Protein AF-0000000087192686 (afdb_homodimer)

Organism: Streptomyces mobaraensis (NCBI:txid35621)

InterPro domains:
  IPR000424 Primosome PriB/single-strand DNA-binding [PS50935] (1-109)
  IPR000424 Primosome PriB/single-strand DNA-binding [cd04496] (10-108)
  IPR012340 Nucleic acid-binding, OB-fold [G3DSA:2.40.50.140] (6-116)
  IPR012340 Nucleic acid-binding, OB-fold [SSF50249] (9-146)

pLDDT: mean 76.72, std 24.49, range [21.94, 98.56]

Sequence (328 aa):
MSNPNSTASVIGRLANDPKVFKNKDGSKKVMLTAFVDRGYTDRQGNRISDALPFEAFVRAETQGAGPFDYVHKGDLVGLSYEPRLNRYTKNGAELFELKLEIQNISFLESRATTQARLAARDTKTEAQNQNLQAQAPAPVAAAAPVAVAHASAVQDEQLPWPTAMSNPNSTASVIGRLANDPKVFKNKDGSKKVMLTAFVDRGYTDRQGNRISDALPFEAFVRAETQGAGPFDYVHKGDLVGLSYEPRLNRYTKNGAELFELKLEIQNISFLESRATTQARLAARDTKTEAQNQNLQAQAPAPVAAAAPVAVAHASAVQDEQLPWPTA

Radius of gyration: 45.88 Å; Cα contacts (8 Å, |Δi|>4): 531; chains: 2; bounding box: 166×182×80 Å

Secondary structure (DSSP, 8-state):
---TTEEEEEEEEESSPPEEEE-TTS-EEEEEEEEEEEEEE-TTSPEEEEEEEEEEEE-TTSSTTGGGGG--TT-EEEEEEEEEEEEEEETTEEEEEEEEEEEEEEE---HHHHHHHHHHHHHHHHHHHHHHHS---------------------------S--/---TTEEEEEEEEESSPPEEEE-TTS-EEEEEEEEEEEEEE-TTSPEEEEEEEEEEEE-TTSSTTGGGGG--TT-EEEEEEEEEEEEEEETTEEEEEEEEEEEEEEE-S-HHHHHHHHHHHHHHHHHHHHHHHS------------------------------

Solvent-accessible surface area (backbone atoms only — not comparable to full-atom values): 19270 Å² total; per-residue (Å²): 132,86,29,92,36,46,50,31,36,37,40,26,31,24,72,37,54,61,43,79,43,78,45,95,84,50,26,33,42,36,37,38,34,25,37,30,56,51,72,54,58,47,98,87,62,43,78,44,64,32,73,40,64,36,33,34,79,38,59,47,85,45,69,79,67,55,75,56,69,77,51,46,52,64,39,46,31,34,37,32,36,42,84,39,55,43,79,44,77,53,96,87,37,82,40,79,42,77,42,37,35,47,76,43,79,44,78,71,55,63,70,67,60,56,45,49,47,51,51,47,50,49,50,47,53,50,49,51,51,48,53,56,60,69,58,58,77,71,78,77,74,77,74,75,76,77,78,73,79,77,77,74,75,79,80,82,78,80,73,74,61,81,98,104,130,86,30,93,35,46,48,32,36,36,40,26,31,24,72,37,55,61,43,76,42,78,44,94,83,50,25,32,42,36,37,40,33,27,37,30,57,52,73,54,59,48,98,86,63,45,78,45,63,31,72,41,64,36,31,34,80,38,58,48,85,45,67,81,68,54,76,57,68,77,51,45,52,65,39,47,30,35,37,32,38,43,82,39,54,44,78,46,77,54,95,87,37,83,41,81,42,76,42,38,35,47,75,44,77,44,78,69,60,60,73,64,60,59,45,47,49,53,50,47,53,50,49,50,53,50,49,54,51,50,56,56,61,69,57,59,78,69,79,78,74,79,77,77,78,79,80,77,81,78,80,80,71,79,72,89,81,82,84,72,94,94,82,139

Foldseek 3Di:
DDDPVDWDKFKFFWQFQWDWAADPQQKIKIKTWTWGWDPDAPPVRHTDTDGAIEMEIGDNPDDDRPPSVVDGGGFIKMFIWDWDWDWDDDPRDIDTDIHTYTPDMGGDDDPVNVVVVVVVVVVVVVVVVVVVVVPPPDPPPPPPPPPPPPPPPPDPPPDDDPPD/DDDPVDWDKFKFFWQFQWDWDADPQQKIKIKTWTWGWDPDADPVRHTDTDGAIEMEIGDNPDPDRPPSVVDGGGFIKMFIWDWDWDWDDDPRDIDTDIHTYTPDMGGDDPPVNVVVVVVVVVVVVVVVVVVVVVPPPDPPPDDDPPPPPPPCPDPPDDDDDDDD

Structure (mmCIF, N/CA/C/O backbone):
data_AF-0000000087192686-model_v1
#
loop_
_entity.id
_entity.type
_entity.pdbx_description
1 polymer 'Single-stranded DNA-binding protein'
#
loop_
_atom_site.group_PDB
_atom_site.id
_atom_site.type_symbol
_atom_site.label_atom_id
_atom_site.label_alt_id
_atom_site.label_comp_id
_atom_site.label_asym_id
_atom_site.label_entity_id
_atom_site.label_seq_id
_atom_site.pdbx_PDB_ins_code
_atom_site.Cartn_x
_atom_site.Cartn_y
_atom_site.Cartn_z
_atom_site.occupancy
_atom_site.B_iso_or_equiv
_atom_site.auth_seq_id
_atom_site.auth_comp_id
_atom_site.auth_asym_id
_atom_site.auth_atom_id
_atom_site.pdbx_PDB_model_num
ATOM 1 N N . MET A 1 1 ? -13.672 -5.125 11.305 1 59.22 1 MET A N 1
ATOM 2 C CA . MET A 1 1 ? -13.117 -6.473 11.43 1 59.22 1 MET A CA 1
ATOM 3 C C . MET A 1 1 ? -11.773 -6.578 10.734 1 59.22 1 MET A C 1
ATOM 5 O O . MET A 1 1 ? -11.523 -5.895 9.734 1 59.22 1 MET A O 1
ATOM 9 N N . SER A 1 2 ? -10.688 -7.031 11.422 1 74.81 2 SER A N 1
ATOM 10 C CA . SER A 1 2 ? -9.32 -7.148 10.922 1 74.81 2 SER A CA 1
ATOM 11 C C . SER A 1 2 ? -9.227 -8.195 9.82 1 74.81 2 SER A C 1
ATOM 13 O O . SER A 1 2 ? -9.914 -9.219 9.867 1 74.81 2 SER A O 1
ATOM 15 N N . ASN A 1 3 ? -8.812 -7.883 8.641 1 82.56 3 ASN A N 1
ATOM 16 C CA . ASN A 1 3 ? -8.539 -8.797 7.535 1 82.56 3 ASN A CA 1
ATOM 17 C C . ASN A 1 3 ? -7.332 -9.68 7.824 1 82.56 3 ASN A C 1
ATOM 19 O O . ASN A 1 3 ? -6.203 -9.195 7.887 1 82.56 3 ASN A O 1
ATOM 23 N N . PRO A 1 4 ? -7.578 -10.969 8.117 1 80 4 PRO A N 1
ATOM 24 C CA . PRO A 1 4 ? -6.449 -11.836 8.461 1 80 4 PRO A CA 1
ATOM 25 C C . PRO A 1 4 ? -5.426 -11.945 7.328 1 80 4 PRO A C 1
ATOM 27 O O . PRO A 1 4 ? -4.289 -12.359 7.559 1 80 4 PRO A O 1
ATOM 30 N N . ASN A 1 5 ? -5.824 -11.547 6.172 1 89.69 5 ASN A N 1
ATOM 31 C CA . ASN A 1 5 ? -4.941 -11.703 5.023 1 89.69 5 ASN A CA 1
ATOM 32 C C . ASN A 1 5 ? -4.18 -10.414 4.723 1 89.69 5 ASN A C 1
ATOM 34 O O . ASN A 1 5 ? -3.355 -10.367 3.807 1 89.69 5 ASN A O 1
ATOM 38 N N . SER A 1 6 ? -4.504 -9.375 5.434 1 94.19 6 SER A N 1
ATOM 39 C CA . SER A 1 6 ? -3.854 -8.102 5.145 1 94.19 6 SER A CA 1
ATOM 40 C C . SER A 1 6 ? -3.695 -7.262 6.41 1 94.19 6 SER A C 1
ATOM 42 O O . SER A 1 6 ? -4.68 -6.961 7.09 1 94.19 6 SER A O 1
ATOM 44 N N . THR A 1 7 ? -2.508 -6.941 6.777 1 95.12 7 THR A N 1
ATOM 45 C CA . THR A 1 7 ? -2.193 -6.039 7.879 1 95.12 7 THR A CA 1
ATOM 46 C C . THR A 1 7 ? -1.238 -4.938 7.418 1 95.12 7 THR A C 1
ATOM 48 O O . THR A 1 7 ? -0.197 -5.223 6.824 1 95.12 7 THR A O 1
ATOM 51 N N . ALA A 1 8 ? -1.718 -3.67 7.59 1 97.69 8 ALA A N 1
ATOM 52 C CA . ALA A 1 8 ? -0.858 -2.564 7.172 1 97.69 8 ALA A CA 1
ATOM 53 C C . ALA A 1 8 ? -1.1 -1.326 8.031 1 97.69 8 ALA A C 1
ATOM 55 O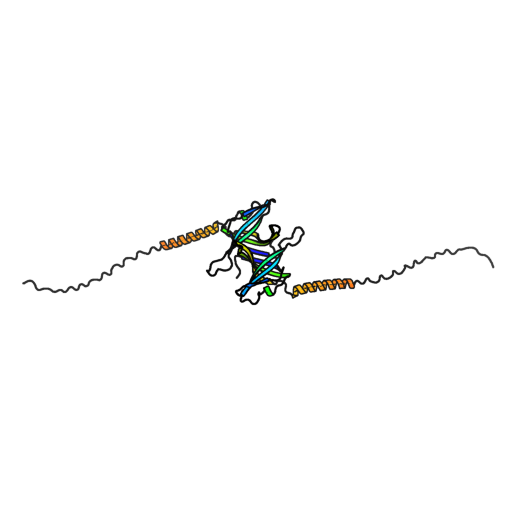 O . ALA A 1 8 ? -2.248 -0.958 8.289 1 97.69 8 ALA A O 1
ATOM 56 N N . SER A 1 9 ? 0.056 -0.692 8.453 1 97.75 9 SER A N 1
ATOM 57 C CA . SER A 1 9 ? -0.045 0.528 9.25 1 97.75 9 SER A CA 1
ATOM 58 C C . SER A 1 9 ? 1.19 1.405 9.078 1 97.75 9 SER A C 1
ATOM 60 O O . SER A 1 9 ? 2.281 0.902 8.805 1 97.75 9 SER A O 1
ATOM 62 N N . VAL A 1 10 ? 0.93 2.713 9.227 1 97.94 10 VAL A N 1
ATOM 63 C CA . VAL A 1 10 ? 2.029 3.67 9.172 1 97.94 10 VAL A CA 1
ATOM 64 C C . VAL A 1 10 ? 1.854 4.723 10.266 1 97.94 10 VAL A C 1
ATOM 66 O O . VAL A 1 10 ? 0.747 4.93 10.766 1 97.94 10 VAL A O 1
ATOM 69 N N . ILE A 1 11 ? 2.955 5.266 10.609 1 96.81 11 ILE A N 1
ATOM 70 C CA . ILE A 1 11 ? 2.994 6.504 11.383 1 96.81 11 ILE A CA 1
ATOM 71 C C . ILE A 1 11 ? 3.527 7.641 10.508 1 96.81 11 ILE A C 1
ATOM 73 O O . ILE A 1 11 ? 4.586 7.508 9.891 1 96.81 11 ILE A O 1
ATOM 77 N N . GLY A 1 12 ? 2.758 8.656 10.359 1 96.88 12 GLY A N 1
ATOM 78 C CA . GLY A 1 12 ? 3.156 9.75 9.484 1 96.88 12 GLY A CA 1
ATOM 79 C C . GLY A 1 12 ? 2.574 11.086 9.898 1 96.88 12 GLY A C 1
ATOM 80 O O . GLY A 1 12 ? 1.71 11.148 10.781 1 96.88 12 GLY A O 1
ATOM 81 N N . ARG A 1 13 ? 3.137 12.109 9.367 1 96.19 13 ARG A N 1
ATOM 82 C CA . ARG A 1 13 ? 2.633 13.461 9.586 1 96.19 13 ARG A CA 1
ATOM 83 C C . ARG A 1 13 ? 1.799 13.93 8.398 1 96.19 13 ARG A C 1
ATOM 85 O O . ARG A 1 13 ? 2.213 13.781 7.242 1 96.19 13 ARG A O 1
ATOM 92 N N . LEU A 1 14 ? 0.717 14.508 8.766 1 97.12 14 LEU A N 1
ATOM 93 C CA . LEU A 1 14 ? -0.206 14.914 7.707 1 97.12 14 LEU A CA 1
ATOM 94 C C . LEU A 1 14 ? 0.358 16.094 6.914 1 97.12 14 LEU A C 1
ATOM 96 O O . LEU A 1 14 ? 0.806 17.078 7.496 1 97.12 14 LEU A O 1
ATOM 100 N N . ALA A 1 15 ? 0.376 15.961 5.625 1 97.94 15 ALA A N 1
ATOM 101 C CA . ALA A 1 15 ? 0.86 17 4.723 1 97.94 15 ALA A CA 1
ATOM 102 C C . ALA A 1 15 ? -0.21 18.062 4.488 1 97.94 15 ALA A C 1
ATOM 104 O O . ALA A 1 15 ? 0.097 19.172 4.059 1 97.94 15 ALA A O 1
ATOM 105 N N . ASN A 1 16 ? -1.444 17.703 4.711 1 98 16 ASN A N 1
ATOM 106 C CA . ASN A 1 16 ? -2.572 18.594 4.461 1 98 16 ASN A CA 1
ATOM 107 C C . ASN A 1 16 ? -3.766 18.25 5.344 1 98 16 ASN A C 1
ATOM 109 O O . ASN A 1 16 ? -3.777 17.203 6.004 1 98 16 ASN A O 1
ATOM 113 N N . ASP A 1 17 ? -4.617 19.219 5.344 1 97.69 17 ASP A N 1
ATOM 114 C CA . ASP A 1 17 ? -5.906 18.938 5.965 1 97.69 17 ASP A CA 1
ATOM 115 C C . ASP A 1 17 ? -6.699 17.922 5.141 1 97.69 17 ASP A C 1
ATOM 117 O O . ASP A 1 17 ? -6.57 17.875 3.918 1 97.69 17 ASP A O 1
ATOM 121 N N . PRO A 1 18 ? -7.586 17.141 5.824 1 97.88 18 PRO A N 1
ATOM 122 C CA . PRO A 1 18 ? -8.422 16.188 5.086 1 97.88 18 PRO A CA 1
ATOM 123 C C . PRO A 1 18 ? -9.398 16.875 4.141 1 97.88 18 PRO A C 1
ATOM 125 O O . PRO A 1 18 ? -9.984 17.906 4.488 1 97.88 18 PRO A O 1
ATOM 128 N N . LYS A 1 19 ? -9.492 16.312 2.941 1 98.25 19 LYS A N 1
ATOM 129 C CA . LYS A 1 19 ? -10.508 16.734 1.981 1 98.25 19 LYS A CA 1
ATOM 130 C C . LYS A 1 19 ? -11.711 15.797 2.006 1 98.25 19 LYS A C 1
ATOM 132 O O . LYS A 1 19 ? -11.562 14.586 1.848 1 98.25 19 LYS A O 1
ATOM 137 N N . VAL A 1 20 ? -12.812 16.406 2.145 1 97.56 20 VAL A N 1
ATOM 138 C CA . VAL A 1 20 ? -14.016 15.594 2.295 1 97.56 20 VAL A CA 1
ATOM 139 C C . VAL A 1 20 ? -14.93 15.797 1.09 1 97.56 20 VAL A C 1
ATOM 141 O O . VAL A 1 20 ? -15.242 16.938 0.725 1 97.56 20 VAL A O 1
ATOM 144 N N . PHE A 1 21 ? -15.305 14.742 0.488 1 97.38 21 PHE A N 1
ATOM 145 C CA . PHE A 1 21 ? -16.234 14.75 -0.635 1 97.38 21 PHE A CA 1
ATOM 146 C C . PHE A 1 21 ? -17.531 14.047 -0.265 1 97.38 21 PHE A C 1
ATOM 148 O O . PHE A 1 21 ? -17.516 12.875 0.115 1 97.38 21 PHE A O 1
ATOM 155 N N . LYS A 1 22 ? -18.578 14.656 -0.497 1 96.38 22 LYS A N 1
ATOM 156 C CA . LYS A 1 22 ? -19.875 14.086 -0.151 1 96.38 22 LYS A CA 1
ATOM 157 C C . LYS A 1 22 ? -20.5 13.375 -1.346 1 96.38 22 LYS A C 1
ATOM 159 O O . LYS A 1 22 ? -20.469 13.883 -2.465 1 96.38 22 LYS A O 1
ATOM 164 N N . ASN A 1 23 ? -20.953 12.219 -1.069 1 96.62 23 ASN A N 1
ATOM 165 C CA . ASN A 1 23 ? -21.641 11.445 -2.096 1 96.62 23 ASN A CA 1
ATOM 166 C C . ASN A 1 23 ? -23.156 11.664 -2.031 1 96.62 23 ASN A C 1
ATOM 168 O O . ASN A 1 23 ? -23.672 12.156 -1.026 1 96.62 23 ASN A O 1
ATOM 172 N N . LYS A 1 24 ? -23.891 11.266 -3.08 1 96.31 24 LYS A N 1
ATOM 173 C CA . LYS A 1 24 ? -25.344 11.453 -3.184 1 96.31 24 LYS A CA 1
ATOM 174 C C . LYS A 1 24 ? -26.078 10.672 -2.102 1 96.31 24 LYS A C 1
ATOM 176 O O . LYS A 1 24 ? -27.094 11.125 -1.585 1 96.31 24 LYS A O 1
ATOM 181 N N . ASP A 1 25 ? -25.547 9.508 -1.709 1 95.69 25 ASP A N 1
ATOM 182 C CA . ASP A 1 25 ? -26.203 8.641 -0.739 1 95.69 25 ASP A CA 1
ATOM 183 C C . ASP A 1 25 ? -25.938 9.109 0.689 1 95.69 25 ASP A C 1
ATOM 185 O O . ASP A 1 25 ? -26.328 8.445 1.651 1 95.69 25 ASP A O 1
ATOM 189 N N . GLY A 1 26 ? -25.172 10.156 0.841 1 95.06 26 GLY A N 1
ATOM 190 C CA . GLY A 1 26 ? -24.875 10.695 2.16 1 95.06 26 GLY A CA 1
ATOM 191 C C . GLY A 1 26 ? -23.531 10.242 2.701 1 95.06 26 GLY A C 1
ATOM 192 O O . GLY A 1 26 ? -23.047 10.797 3.686 1 95.06 26 GLY A O 1
ATOM 193 N N . SER A 1 27 ? -22.984 9.227 2.143 1 97.12 27 SER A N 1
ATOM 194 C CA . SER A 1 27 ? -21.641 8.812 2.537 1 97.12 27 SER A CA 1
ATOM 195 C C . SER A 1 27 ? -20.594 9.828 2.094 1 97.12 27 SER A C 1
ATOM 197 O O . SER A 1 27 ? -20.906 10.781 1.378 1 97.12 27 SER A O 1
ATOM 199 N N . LYS A 1 28 ? -19.391 9.688 2.621 1 97.81 28 LYS A N 1
ATOM 200 C CA . LYS A 1 28 ? -18.328 10.633 2.297 1 97.81 28 LYS A CA 1
ATOM 201 C C . LYS A 1 28 ? -17.031 9.891 1.931 1 97.81 28 LYS A C 1
ATOM 203 O O . LYS A 1 28 ? -16.75 8.82 2.465 1 97.81 28 LYS A O 1
ATOM 208 N N . LYS A 1 29 ? -16.359 10.438 1.058 1 97.62 29 LYS A N 1
ATOM 209 C CA . LYS A 1 29 ? -14.977 10.062 0.791 1 97.62 29 LYS A CA 1
ATOM 210 C C . LYS A 1 29 ? -14.008 11.094 1.377 1 97.62 29 LYS A C 1
ATOM 212 O O . LYS A 1 29 ? -14.18 12.297 1.174 1 97.62 29 LYS A O 1
ATOM 217 N N . VAL A 1 30 ? -13.07 10.602 2.094 1 98.44 30 VAL A N 1
ATOM 218 C CA . VAL A 1 30 ? -12.07 11.469 2.699 1 98.44 30 VAL A CA 1
ATOM 219 C C . VAL A 1 30 ? -10.695 11.172 2.096 1 98.44 30 VAL A C 1
ATOM 221 O O . VAL A 1 30 ? -10.32 10.008 1.93 1 98.44 30 VAL A O 1
ATOM 224 N N . MET A 1 31 ? -9.984 12.219 1.731 1 98.56 31 MET A N 1
ATOM 225 C CA . MET A 1 31 ? -8.633 12.086 1.207 1 98.56 31 MET A CA 1
ATOM 226 C C . MET A 1 31 ? -7.637 12.867 2.057 1 98.56 31 MET A C 1
ATOM 228 O O . MET A 1 31 ? -7.91 14 2.451 1 98.56 31 MET A O 1
ATOM 232 N N . LEU A 1 32 ? -6.504 12.234 2.32 1 98 32 LEU A N 1
ATOM 233 C CA . LEU A 1 32 ? -5.41 12.93 2.986 1 98 32 LEU A CA 1
ATOM 234 C C . LEU A 1 32 ? -4.062 12.328 2.592 1 98 32 LEU A C 1
ATOM 236 O O . LEU A 1 32 ? -4.008 11.227 2.055 1 98 32 LEU A O 1
ATOM 240 N N . THR A 1 33 ? -3.078 13.117 2.789 1 98.56 33 THR A N 1
ATOM 241 C CA . THR A 1 33 ? -1.705 12.727 2.498 1 98.56 33 THR A CA 1
ATOM 242 C C . THR A 1 33 ? -0.848 12.773 3.76 1 98.56 33 THR A C 1
ATOM 244 O O . THR A 1 33 ? -0.953 13.711 4.551 1 98.56 33 THR A O 1
ATOM 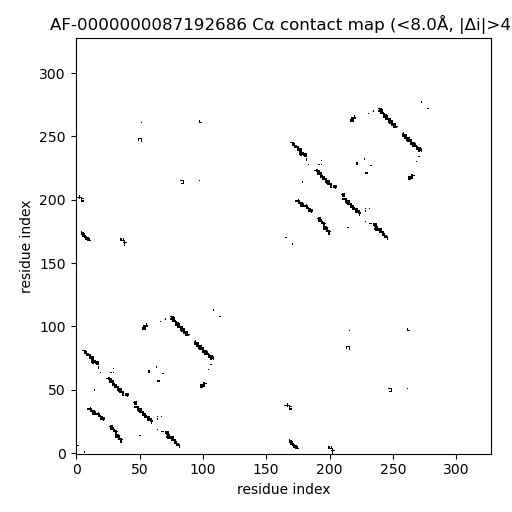247 N N . ALA A 1 34 ? -0.047 11.773 3.908 1 97.94 34 ALA A N 1
ATOM 248 C CA . ALA A 1 34 ? 0.861 11.742 5.051 1 97.94 34 ALA A CA 1
ATOM 249 C C . ALA A 1 34 ? 2.303 11.523 4.602 1 97.94 34 ALA A C 1
ATOM 251 O O . ALA A 1 34 ? 2.562 10.703 3.719 1 97.94 34 ALA A O 1
ATOM 252 N N . PHE A 1 35 ? 3.189 12.297 5.254 1 97.25 35 PHE A N 1
ATOM 253 C CA . PHE A 1 35 ? 4.613 12.023 5.102 1 97.25 35 PHE A CA 1
ATOM 254 C C . PHE A 1 35 ? 5.035 10.859 5.984 1 97.25 35 PHE A C 1
ATOM 256 O O . PHE A 1 35 ? 4.914 10.922 7.211 1 97.25 35 PHE A O 1
ATOM 263 N N . VAL A 1 36 ? 5.492 9.844 5.363 1 97 36 VAL A N 1
ATOM 264 C CA . VAL A 1 36 ? 5.953 8.656 6.07 1 97 36 VAL A CA 1
ATOM 265 C C . VAL A 1 36 ? 7.438 8.43 5.793 1 97 36 VAL A C 1
ATOM 267 O O . VAL A 1 36 ? 7.848 8.312 4.637 1 97 36 VAL A O 1
ATOM 270 N N . ASP A 1 37 ? 8.148 8.328 6.879 1 94.19 37 ASP A N 1
ATOM 271 C CA . ASP A 1 37 ? 9.594 8.18 6.75 1 94.19 37 ASP A CA 1
ATOM 272 C C . ASP A 1 37 ? 9.969 6.77 6.293 1 94.19 37 ASP A C 1
ATOM 274 O O . ASP A 1 37 ? 9.383 5.789 6.758 1 94.19 37 ASP A O 1
ATOM 278 N N . ARG A 1 38 ? 10.945 6.789 5.402 1 89.62 38 ARG A N 1
ATOM 279 C CA . ARG A 1 38 ? 11.492 5.488 5.035 1 89.62 38 ARG A CA 1
ATOM 280 C C . ARG A 1 38 ? 12.398 4.941 6.137 1 89.62 38 ARG A C 1
ATOM 282 O O . ARG A 1 38 ? 12.734 5.656 7.082 1 89.62 38 ARG A O 1
ATOM 289 N N . GLY A 1 39 ? 12.719 3.691 6.078 1 83.88 39 GLY A N 1
ATOM 290 C CA . GLY A 1 39 ? 13.5 3.049 7.125 1 83.88 39 GLY A CA 1
ATOM 291 C C . GLY A 1 39 ? 14.992 3.305 7.004 1 83.88 39 GLY A C 1
ATOM 292 O O . GLY A 1 39 ? 15.781 2.777 7.789 1 83.88 39 GLY A O 1
ATOM 293 N N . TYR A 1 40 ? 15.375 4.062 6.039 1 81.25 40 TYR A N 1
ATOM 294 C CA . TYR A 1 40 ? 16.797 4.328 5.852 1 81.25 40 TYR A CA 1
ATOM 295 C C . TYR A 1 40 ? 17.031 5.793 5.5 1 81.25 40 TYR A C 1
ATOM 297 O O . TYR A 1 40 ? 16.094 6.52 5.16 1 81.25 40 TYR A O 1
ATOM 305 N N . THR A 1 41 ? 18.281 6.211 5.746 1 79.5 41 THR A N 1
ATOM 306 C CA . THR A 1 41 ? 18.703 7.574 5.414 1 79.5 41 THR A CA 1
ATOM 307 C C . THR A 1 41 ? 19.422 7.605 4.07 1 79.5 41 THR A C 1
ATOM 309 O O . THR A 1 41 ? 19.938 6.586 3.615 1 79.5 41 THR A O 1
ATOM 312 N N . ASP A 1 42 ? 19.312 8.781 3.385 1 79.94 42 ASP A N 1
ATOM 313 C CA . ASP A 1 42 ? 20.031 8.922 2.123 1 79.94 42 ASP A CA 1
ATOM 314 C C . ASP A 1 42 ? 21.531 9.062 2.359 1 79.94 42 ASP A C 1
ATOM 316 O O . ASP A 1 42 ? 22 8.914 3.49 1 79.94 42 ASP A O 1
ATOM 320 N N . ARG A 1 43 ? 22.344 9.156 1.242 1 82.06 43 ARG A N 1
ATOM 321 C CA . ARG A 1 43 ? 23.797 9.219 1.285 1 82.06 43 ARG A CA 1
ATOM 322 C C . ARG A 1 43 ? 24.266 10.406 2.121 1 82.06 43 ARG A C 1
ATOM 324 O O . ARG A 1 43 ? 25.359 10.367 2.707 1 82.06 43 ARG A O 1
ATOM 331 N N . GLN A 1 44 ? 23.438 11.422 2.211 1 88.19 44 GLN A N 1
ATOM 332 C CA . GLN A 1 44 ? 23.766 12.625 2.959 1 88.19 44 GLN A CA 1
ATOM 333 C C . GLN A 1 44 ? 23.297 12.523 4.406 1 88.19 44 GLN A C 1
ATOM 335 O O . GLN A 1 44 ? 23.422 13.484 5.172 1 88.19 44 GLN A O 1
ATOM 340 N N . GLY A 1 45 ? 22.609 11.484 4.68 1 84.56 45 GLY A N 1
ATOM 341 C CA . GLY A 1 45 ? 22.172 11.25 6.043 1 84.56 45 GLY A CA 1
ATOM 342 C C . GLY A 1 45 ? 20.766 11.766 6.309 1 84.56 45 GLY A C 1
ATOM 343 O O . GLY A 1 45 ? 20.297 11.766 7.453 1 84.56 45 GLY A O 1
ATOM 344 N N . ASN A 1 46 ? 20.141 12.242 5.289 1 86.31 46 ASN A N 1
ATOM 345 C CA . ASN A 1 46 ? 18.797 12.758 5.477 1 86.31 46 ASN A CA 1
ATOM 346 C C . ASN A 1 46 ? 17.75 11.641 5.402 1 86.31 46 ASN A C 1
ATOM 348 O O . ASN A 1 46 ? 17.906 10.711 4.613 1 86.31 46 ASN A O 1
ATOM 352 N N . ARG A 1 47 ? 16.812 11.906 6.316 1 84.75 47 ARG A N 1
ATOM 353 C CA . ARG A 1 47 ? 15.68 10.984 6.25 1 84.75 47 ARG A CA 1
ATOM 354 C C . ARG A 1 47 ? 14.797 11.289 5.047 1 84.75 47 ARG A C 1
ATOM 356 O O . ARG A 1 47 ? 14.508 12.453 4.762 1 84.75 47 ARG A O 1
ATOM 363 N N . ILE A 1 48 ? 14.508 10.219 4.316 1 89.69 48 ILE A N 1
ATOM 364 C CA . ILE A 1 48 ? 13.641 10.359 3.148 1 89.69 48 ILE A CA 1
ATOM 365 C C . ILE A 1 48 ? 12.219 9.945 3.514 1 89.69 48 ILE A C 1
ATOM 367 O O . ILE A 1 48 ? 12.016 8.938 4.195 1 89.69 48 ILE A O 1
ATOM 371 N N . SER A 1 49 ? 11.273 10.82 3.156 1 93.88 49 SER A N 1
ATOM 372 C CA . SER A 1 49 ? 9.867 10.531 3.41 1 93.88 49 SER A CA 1
ATOM 373 C C . SER A 1 49 ? 9.078 10.453 2.109 1 93.88 49 SER A C 1
ATOM 375 O O . SER A 1 49 ? 9.438 11.094 1.116 1 93.88 49 SER A O 1
ATOM 377 N N . ASP A 1 50 ? 8.047 9.656 2.133 1 95.88 50 ASP A N 1
ATOM 378 C CA . ASP A 1 50 ? 7.09 9.586 1.037 1 95.88 50 ASP A CA 1
ATOM 379 C C . ASP A 1 50 ? 5.777 10.273 1.411 1 95.88 50 ASP A C 1
ATOM 381 O O . ASP A 1 50 ? 5.246 10.055 2.5 1 95.88 50 ASP A O 1
ATOM 385 N N . ALA A 1 51 ? 5.301 11.141 0.499 1 96.94 51 ALA A N 1
ATOM 386 C CA . ALA A 1 51 ? 3.969 11.719 0.655 1 96.94 51 ALA A CA 1
ATOM 387 C C . ALA A 1 51 ? 2.891 10.742 0.188 1 96.94 51 ALA A C 1
ATOM 389 O O . ALA A 1 51 ? 2.455 10.797 -0.965 1 96.94 51 ALA A O 1
ATOM 390 N N . LEU A 1 52 ? 2.451 9.898 1.054 1 98.38 52 LEU A N 1
ATOM 391 C CA . LEU A 1 52 ? 1.534 8.828 0.684 1 98.38 52 LEU A CA 1
ATOM 392 C C . LEU A 1 52 ? 0.089 9.312 0.712 1 98.38 52 LEU A C 1
ATOM 394 O O . LEU A 1 52 ? -0.354 9.898 1.704 1 98.38 52 LEU A O 1
ATOM 398 N N . PRO A 1 53 ? -0.598 9.055 -0.357 1 98.25 53 PRO A N 1
ATOM 399 C CA . PRO A 1 53 ? -2.021 9.406 -0.386 1 98.25 53 PRO A CA 1
ATOM 400 C C . PRO A 1 53 ? -2.904 8.32 0.234 1 98.25 53 PRO A C 1
ATOM 402 O O . PRO A 1 53 ? -2.754 7.141 -0.083 1 98.25 53 PRO A O 1
ATOM 405 N N . PHE A 1 54 ? -3.777 8.711 1.073 1 98.56 54 PHE A N 1
ATOM 406 C CA . PHE A 1 54 ? -4.738 7.809 1.698 1 98.56 54 PHE A CA 1
ATOM 407 C C . PHE A 1 54 ? -6.168 8.258 1.418 1 98.56 54 PHE A C 1
ATOM 409 O O . PHE A 1 54 ? -6.414 9.445 1.189 1 98.56 54 PHE A O 1
ATOM 416 N N . GLU A 1 55 ? -7.043 7.25 1.499 1 98.06 55 GLU A N 1
ATOM 417 C CA . GLU A 1 55 ? -8.469 7.531 1.361 1 98.06 55 GLU A CA 1
ATOM 418 C C . GLU A 1 55 ? -9.281 6.77 2.402 1 98.06 55 GLU A C 1
ATOM 420 O O . GLU A 1 55 ? -8.875 5.699 2.859 1 98.06 55 GLU A O 1
ATOM 425 N N . ALA A 1 56 ? -10.406 7.316 2.719 1 97.94 56 ALA A N 1
ATOM 426 C CA . ALA A 1 56 ? -11.328 6.672 3.652 1 97.94 56 ALA A CA 1
ATOM 427 C C . ALA A 1 56 ? -12.773 6.84 3.199 1 97.94 56 ALA A C 1
ATOM 429 O O . ALA A 1 56 ? -13.117 7.828 2.543 1 97.94 56 ALA A O 1
ATOM 430 N N . PHE A 1 57 ? -13.477 5.824 3.527 1 96.25 57 PHE A N 1
ATOM 431 C CA . PHE A 1 57 ? -14.922 5.879 3.354 1 96.25 57 PHE A CA 1
ATOM 432 C C . PHE A 1 57 ? -15.617 6.102 4.691 1 96.25 57 PHE A C 1
ATOM 434 O O . PHE A 1 57 ? -15.359 5.383 5.66 1 96.25 57 PHE A O 1
ATOM 441 N N . VAL A 1 58 ? -16.453 7.141 4.617 1 97 58 VAL A N 1
ATOM 442 C CA . VAL A 1 58 ? -17.25 7.453 5.797 1 97 58 VAL A CA 1
ATOM 443 C C . VAL A 1 58 ? -18.734 7.203 5.504 1 97 58 VAL A C 1
ATOM 445 O O . VAL A 1 58 ? -19.297 7.762 4.559 1 97 58 VAL A O 1
ATOM 448 N N . ARG A 1 59 ? -19.375 6.473 6.371 1 96 59 ARG A N 1
ATOM 449 C CA . ARG A 1 59 ? -20.766 6.09 6.16 1 96 59 ARG A CA 1
ATOM 450 C C . ARG A 1 59 ? -21.688 7.285 6.32 1 96 59 ARG A C 1
ATOM 452 O O . ARG A 1 59 ? -21.359 8.242 7.027 1 96 59 ARG A O 1
ATOM 459 N N . ALA A 1 60 ? -22.891 7.137 5.762 1 95.62 60 ALA A N 1
ATOM 460 C CA . ALA A 1 60 ? -23.859 8.219 5.746 1 95.62 60 ALA A CA 1
ATOM 461 C C . ALA A 1 60 ? -24.328 8.562 7.164 1 95.62 60 ALA A C 1
ATOM 463 O O . ALA A 1 60 ? -24.578 9.727 7.477 1 95.62 60 ALA A O 1
ATOM 464 N N . GLU A 1 61 ? -24.406 7.633 7.945 1 95.38 61 GLU A N 1
ATOM 465 C CA . GLU A 1 61 ? -24.953 7.7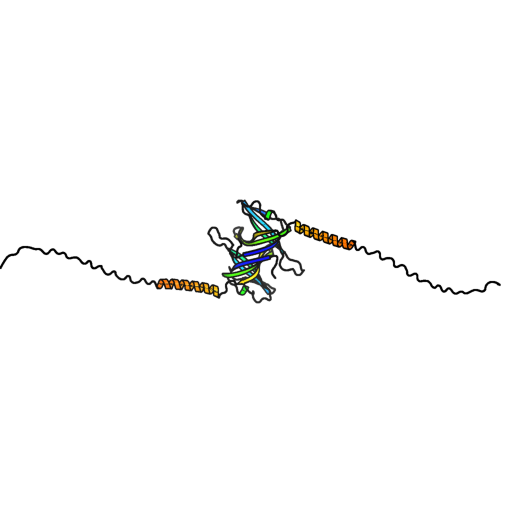93 9.289 1 95.38 61 GLU A CA 1
ATOM 466 C C . GLU A 1 61 ? -23.953 8.492 10.211 1 95.38 61 GLU A C 1
ATOM 468 O O . GLU A 1 61 ? -24.328 8.984 11.273 1 95.38 61 GLU A O 1
ATOM 473 N N . THR A 1 62 ? -22.75 8.445 9.766 1 94.44 62 THR A N 1
ATOM 474 C CA . THR A 1 62 ? -21.734 9.07 10.594 1 94.44 62 THR A CA 1
ATOM 475 C C . THR A 1 62 ? -21.859 10.586 10.555 1 94.44 62 THR A C 1
ATOM 477 O O . THR A 1 62 ? -21.969 11.18 9.477 1 94.44 62 THR A O 1
ATOM 480 N N . GLN A 1 63 ? -21.891 11.164 11.758 1 91.69 63 GLN A N 1
ATOM 481 C CA . GLN A 1 63 ? -21.938 12.625 11.82 1 91.69 63 GLN A CA 1
ATOM 482 C C . GLN A 1 63 ? -20.625 13.227 11.328 1 91.69 63 GLN A C 1
ATOM 484 O O . GLN A 1 63 ? -19.547 12.805 11.75 1 91.69 63 GLN A O 1
ATOM 489 N N . GLY A 1 64 ? -20.766 14.211 10.438 1 94.12 64 GLY A N 1
ATOM 490 C CA . GLY A 1 64 ? -19.562 14.812 9.891 1 94.12 64 GLY A CA 1
ATOM 491 C C . GLY A 1 64 ? -18.672 13.82 9.18 1 94.12 64 GLY A C 1
ATOM 492 O O . GLY A 1 64 ? -19.156 12.898 8.516 1 94.12 64 GLY A O 1
ATOM 493 N N . ALA A 1 65 ? -17.359 14.016 9.188 1 95.12 65 ALA A N 1
ATOM 494 C CA . ALA A 1 65 ? -16.391 13.109 8.562 1 95.12 65 ALA A CA 1
ATOM 495 C C . ALA A 1 65 ? -15.758 12.195 9.602 1 95.12 65 ALA A C 1
ATOM 497 O O . ALA A 1 65 ? -14.672 11.641 9.383 1 95.12 65 ALA A O 1
ATOM 498 N N . GLY A 1 66 ? -16.391 12.086 10.797 1 94.44 66 GLY A N 1
ATOM 499 C CA . GLY A 1 66 ? -15.852 11.242 11.844 1 94.44 66 GLY A CA 1
ATOM 500 C C . GLY A 1 66 ? -14.555 11.773 12.43 1 94.44 66 GLY A C 1
ATOM 501 O O . GLY A 1 66 ? -14.445 12.961 12.727 1 94.44 66 GLY A O 1
ATOM 502 N N . PRO A 1 67 ? -13.594 10.883 12.656 1 94.62 67 PRO A N 1
ATOM 503 C CA . PRO A 1 67 ? -12.328 11.312 13.266 1 94.62 67 PRO A CA 1
ATOM 504 C C . PRO A 1 67 ? -11.547 12.289 12.391 1 94.62 67 PRO A C 1
ATOM 506 O O . PRO A 1 67 ? -10.688 13.016 12.891 1 94.62 67 PRO A O 1
ATOM 509 N N . PHE A 1 68 ? -11.867 12.305 11.141 1 96.75 68 PHE A N 1
ATOM 510 C CA . PHE A 1 68 ? -11.117 13.109 10.188 1 96.75 68 PHE A CA 1
ATOM 511 C C . PHE A 1 68 ? -11.438 14.594 10.359 1 96.75 68 PHE A C 1
ATOM 513 O O . PHE A 1 68 ? -10.727 15.453 9.844 1 96.75 68 PHE A O 1
ATOM 520 N N . ASP A 1 69 ? -12.422 14.844 11.109 1 94.88 69 ASP A N 1
ATOM 521 C CA . ASP A 1 69 ? -12.789 16.219 11.422 1 94.88 69 ASP A CA 1
ATOM 522 C C . ASP A 1 69 ? -11.844 16.812 12.469 1 94.88 69 ASP A C 1
ATOM 524 O O . ASP A 1 69 ? -11.805 18.031 12.664 1 94.88 69 ASP A O 1
ATOM 528 N N . TYR A 1 70 ? -11.086 15.992 13.062 1 93.38 70 TYR A N 1
ATOM 529 C CA . TYR A 1 70 ? -10.312 16.422 14.227 1 93.38 70 TYR A CA 1
ATOM 530 C C . TYR A 1 70 ? -8.82 16.375 13.93 1 93.38 70 TYR A C 1
ATOM 532 O O . TYR A 1 70 ? -7.996 16.562 14.836 1 93.38 70 TYR A O 1
ATOM 540 N N . VAL A 1 71 ? -8.508 16.109 12.711 1 93.75 71 VAL A N 1
ATOM 541 C CA . VAL A 1 71 ? -7.09 16.094 12.352 1 93.75 71 VAL A CA 1
ATOM 542 C C . VAL A 1 71 ? -6.793 17.234 11.383 1 93.75 71 VAL A C 1
ATOM 544 O O . VAL A 1 71 ? -7.66 17.641 10.609 1 93.75 71 VAL A O 1
ATOM 547 N N . HIS A 1 72 ? -5.516 17.719 11.523 1 94.81 72 HIS A N 1
ATOM 548 C CA . HIS A 1 72 ? -5.082 18.859 10.719 1 94.81 72 HIS A CA 1
ATOM 549 C C . HIS A 1 72 ? -3.682 18.641 10.148 1 94.81 72 HIS A C 1
ATOM 551 O O . HIS A 1 72 ? -2.961 17.75 10.609 1 94.81 72 HIS A O 1
ATOM 557 N N . LYS A 1 73 ? -3.439 19.453 9.141 1 96.25 73 LYS A N 1
ATOM 558 C CA . LYS A 1 73 ? -2.082 19.469 8.602 1 96.25 73 LYS A CA 1
ATOM 559 C C . LYS A 1 73 ? -1.048 19.547 9.727 1 96.25 73 LYS A C 1
ATOM 561 O O . LYS A 1 73 ? -1.206 20.312 10.672 1 96.25 73 LYS A O 1
ATOM 566 N N . GLY A 1 74 ? -0.047 18.672 9.57 1 94.81 74 GLY A N 1
ATOM 567 C CA . GLY A 1 74 ? 1.043 18.734 10.531 1 94.81 74 GLY A CA 1
ATOM 568 C C . GLY A 1 74 ? 0.871 17.75 11.68 1 94.81 74 GLY A C 1
ATOM 569 O O . GLY A 1 74 ? 1.822 17.469 12.406 1 94.81 74 GLY A O 1
ATOM 570 N N . ASP A 1 75 ? -0.323 17.219 11.875 1 94.31 75 ASP A N 1
ATOM 571 C CA . ASP A 1 75 ? -0.568 16.266 12.969 1 94.31 75 ASP A CA 1
ATOM 572 C C . ASP A 1 75 ? 0.165 14.953 12.727 1 94.31 75 ASP A C 1
ATOM 574 O O . ASP A 1 75 ? 0.221 14.461 11.594 1 94.31 75 ASP A O 1
ATOM 578 N N . LEU A 1 76 ? 0.769 14.438 13.836 1 95.38 76 LEU A N 1
ATOM 579 C CA . LEU A 1 76 ? 1.301 13.078 13.812 1 95.38 76 LEU A CA 1
ATOM 580 C C . LEU A 1 76 ? 0.193 12.055 14.031 1 95.38 76 LEU A C 1
ATOM 582 O O . LEU A 1 76 ? -0.527 12.125 15.031 1 95.38 76 LEU A O 1
ATOM 586 N N . VAL A 1 77 ? 0.053 11.102 13.086 1 96.81 77 VAL A N 1
ATOM 587 C CA . VAL A 1 77 ? -1.062 10.172 13.188 1 96.81 77 VAL A CA 1
ATOM 588 C C . VAL A 1 77 ? -0.577 8.75 12.898 1 96.81 77 VAL A C 1
ATOM 590 O O . VAL A 1 77 ? 0.465 8.562 12.273 1 96.81 77 VAL A O 1
ATOM 593 N N . GLY A 1 78 ? -1.239 7.848 13.453 1 97.25 78 GLY A N 1
ATOM 594 C CA . GLY A 1 78 ? -1.183 6.453 13.031 1 97.25 78 GLY A CA 1
ATOM 595 C C . GLY A 1 78 ? -2.32 6.062 12.109 1 97.25 78 GLY A C 1
ATOM 596 O O . GLY A 1 78 ? -3.486 6.34 12.398 1 97.25 78 GLY A O 1
ATOM 597 N N . LEU A 1 79 ? -2.008 5.449 10.969 1 97.88 79 LEU A N 1
ATOM 598 C CA . LEU A 1 79 ? -3.018 5.012 10.008 1 97.88 79 LEU A CA 1
ATOM 599 C C . LEU A 1 79 ? -2.943 3.504 9.789 1 97.88 79 LEU A C 1
ATOM 601 O O . LEU A 1 79 ? -1.883 2.973 9.461 1 97.88 79 LEU A O 1
ATOM 605 N N . SER A 1 80 ? -3.959 2.842 10.086 1 97.56 80 SER A N 1
ATOM 606 C CA . SER A 1 80 ? -4.148 1.494 9.562 1 97.56 80 SER A CA 1
ATOM 607 C C . SER A 1 80 ? -4.867 1.52 8.219 1 97.56 80 SER A C 1
ATOM 609 O O . SER A 1 80 ? -5.812 2.287 8.031 1 97.56 80 SER A O 1
ATOM 611 N N . TYR A 1 81 ? -4.355 0.703 7.27 1 97.69 81 TYR A N 1
ATOM 612 C CA . TYR A 1 81 ? -4.926 0.801 5.934 1 97.69 81 TYR A CA 1
ATOM 613 C C . TYR A 1 81 ? -4.898 -0.549 5.227 1 97.69 81 TYR A C 1
ATOM 615 O O . TYR A 1 81 ? -4.328 -1.514 5.742 1 97.69 81 TYR A O 1
ATOM 623 N N . GLU A 1 82 ? -5.594 -0.554 4.133 1 96.56 82 GLU A N 1
ATOM 624 C CA . GLU A 1 82 ? -5.566 -1.672 3.193 1 96.56 82 GLU A CA 1
ATOM 625 C C . GLU A 1 82 ? -5.242 -1.199 1.779 1 96.56 82 GLU A C 1
ATOM 627 O O . GLU A 1 82 ? -5.785 -0.194 1.315 1 96.56 82 GLU A O 1
ATOM 632 N N . PRO A 1 83 ? -4.262 -1.883 1.143 1 97.44 83 PRO A N 1
ATOM 633 C CA . PRO A 1 83 ? -4.109 -1.605 -0.288 1 97.44 83 PRO A CA 1
ATOM 634 C C . PRO A 1 83 ? -5.277 -2.131 -1.119 1 97.44 83 PRO A C 1
ATOM 636 O O . PRO A 1 83 ? -5.75 -3.248 -0.892 1 97.44 83 PRO A O 1
ATOM 639 N N . ARG A 1 84 ? -5.75 -1.313 -1.987 1 95.94 84 ARG A N 1
ATOM 640 C CA . ARG A 1 84 ? -6.875 -1.661 -2.846 1 95.94 84 ARG A CA 1
ATOM 641 C C . ARG A 1 84 ? -6.562 -1.369 -4.309 1 95.94 84 ARG A C 1
ATOM 643 O O . ARG A 1 84 ? -5.875 -0.391 -4.617 1 95.94 84 ARG A O 1
ATOM 650 N N . LEU A 1 85 ? -6.988 -2.254 -5.094 1 94.94 85 LEU A N 1
ATOM 651 C CA . LEU A 1 85 ? -6.945 -1.978 -6.523 1 94.94 85 LEU A CA 1
ATOM 652 C C . LEU A 1 85 ? -8.328 -1.592 -7.043 1 94.94 85 LEU A C 1
ATOM 654 O O . LEU A 1 85 ? -9.18 -2.457 -7.246 1 94.94 85 LEU A O 1
ATOM 658 N N . ASN A 1 86 ? -8.516 -0.37 -7.281 1 89.56 86 ASN A N 1
ATOM 659 C CA . ASN A 1 86 ? -9.812 0.138 -7.73 1 89.56 86 ASN A CA 1
ATOM 660 C C . ASN A 1 86 ? -9.891 0.204 -9.25 1 89.56 86 ASN A C 1
ATOM 662 O O . ASN A 1 86 ? -8.914 0.56 -9.914 1 89.56 86 ASN A O 1
ATOM 666 N N . ARG A 1 87 ? -11.102 -0.133 -9.68 1 88.44 87 ARG A N 1
ATOM 667 C CA . ARG A 1 87 ? -11.375 -0.08 -11.109 1 88.44 87 ARG A CA 1
ATOM 668 C C . ARG A 1 87 ? -12.18 1.169 -11.469 1 88.44 87 ARG A C 1
ATOM 670 O O . ARG A 1 87 ? -13.102 1.548 -10.75 1 88.44 87 ARG A O 1
ATOM 677 N N . TYR A 1 88 ? -11.633 1.912 -12.508 1 85.5 88 TYR A N 1
ATOM 678 C CA . TYR A 1 88 ? -12.422 3.049 -12.969 1 85.5 88 TYR A CA 1
ATOM 679 C C . TYR A 1 88 ? -12.289 3.236 -14.477 1 85.5 88 TYR A C 1
ATOM 681 O O . TYR A 1 88 ? -11.352 2.719 -15.086 1 85.5 88 TYR A O 1
ATOM 689 N N . THR A 1 89 ? -13.43 3.807 -15.078 1 86.75 89 THR A N 1
ATOM 690 C CA . THR A 1 89 ? -13.469 3.984 -16.531 1 86.75 89 THR A CA 1
ATOM 691 C C . THR A 1 89 ? -13.031 5.395 -16.922 1 86.75 89 THR A C 1
ATOM 693 O O . THR A 1 89 ? -13.492 6.375 -16.328 1 86.75 89 THR A O 1
ATOM 696 N N . LYS A 1 90 ? -11.961 5.457 -17.797 1 84.25 90 LYS A N 1
ATOM 697 C CA . LYS A 1 90 ? -11.523 6.723 -18.359 1 84.25 90 LYS A CA 1
ATOM 698 C C . LYS A 1 90 ? -11.461 6.648 -19.891 1 84.25 90 LYS A C 1
ATOM 700 O O . LYS A 1 90 ? -10.766 5.793 -20.453 1 84.25 90 LYS A O 1
ATOM 705 N N . ASN A 1 91 ? -12.227 7.602 -20.469 1 90.62 91 ASN A N 1
ATOM 706 C CA . ASN A 1 91 ? -12.258 7.633 -21.922 1 90.62 91 ASN A CA 1
ATOM 707 C C . ASN A 1 91 ? -12.625 6.27 -22.516 1 90.62 91 ASN A C 1
ATOM 709 O O . ASN A 1 91 ? -11.977 5.789 -23.438 1 90.62 91 ASN A O 1
ATOM 713 N N . GLY A 1 92 ? -13.414 5.594 -21.906 1 88.44 92 GLY A N 1
ATOM 714 C CA . GLY A 1 92 ? -13.93 4.332 -22.406 1 88.44 92 GLY A CA 1
ATOM 715 C C . GLY A 1 92 ? -13.07 3.141 -22.016 1 88.44 92 GLY A C 1
ATOM 716 O O . GLY A 1 92 ? -13.438 1.993 -22.281 1 88.44 92 GLY A O 1
ATOM 717 N N . ALA A 1 93 ? -12.008 3.445 -21.469 1 89.38 93 ALA A N 1
ATOM 718 C CA . ALA A 1 93 ? -11.117 2.357 -21.062 1 89.38 93 ALA A CA 1
ATOM 719 C C . ALA A 1 93 ? -11.172 2.133 -19.547 1 89.38 93 ALA A C 1
ATOM 721 O O . ALA A 1 93 ? -11.258 3.088 -18.781 1 89.38 93 ALA A O 1
ATOM 722 N N . GLU A 1 94 ? -11.188 0.843 -19.203 1 89 94 GLU A N 1
ATOM 723 C CA . GLU A 1 94 ? -11.117 0.482 -17.797 1 89 94 GLU A CA 1
ATOM 724 C C . GLU A 1 94 ? -9.695 0.572 -17.266 1 89 94 GLU A C 1
ATOM 726 O O . GLU A 1 94 ? -8.773 -0.007 -17.844 1 89 94 GLU A O 1
ATOM 731 N N . LEU A 1 95 ? -9.609 1.414 -16.219 1 87 95 LEU A N 1
ATOM 732 C CA . LEU A 1 95 ? -8.289 1.576 -15.609 1 87 95 LEU A CA 1
ATOM 733 C C . LEU A 1 95 ? -8.289 1.102 -14.164 1 87 95 LEU A C 1
ATOM 735 O O . LEU A 1 95 ? -9.336 1.059 -13.516 1 87 95 LEU A O 1
ATOM 739 N N . PHE A 1 96 ? -7.074 0.535 -13.805 1 89.5 96 PHE A N 1
ATOM 740 C CA . PHE A 1 96 ? -6.863 0.082 -12.438 1 89.5 96 PHE A CA 1
ATOM 741 C C . PHE A 1 96 ? -5.895 1.003 -11.703 1 89.5 96 PHE A C 1
ATOM 743 O O . PHE A 1 96 ? -4.879 1.413 -12.266 1 89.5 96 PHE A O 1
ATOM 750 N N . GLU A 1 97 ? -6.379 1.357 -10.508 1 92 97 GLU A N 1
ATOM 751 C CA . GLU A 1 97 ? -5.527 2.23 -9.703 1 92 97 GLU A CA 1
ATOM 752 C C . GLU A 1 97 ? -5.34 1.671 -8.297 1 92 97 GLU A C 1
ATOM 754 O O . GLU A 1 97 ? -6.309 1.279 -7.645 1 92 97 GLU A O 1
ATOM 759 N N . LEU A 1 98 ? -4.082 1.668 -7.879 1 96.69 98 LEU A N 1
ATOM 760 C CA . LEU A 1 98 ? -3.75 1.27 -6.516 1 96.69 98 LEU A CA 1
ATOM 761 C C . LEU A 1 98 ? -4.059 2.391 -5.531 1 96.69 98 LEU A C 1
ATOM 763 O O . LEU A 1 98 ? -3.723 3.551 -5.781 1 96.69 98 LEU A O 1
ATOM 767 N N . LYS A 1 99 ? -4.781 2.031 -4.48 1 96.62 99 LYS A N 1
ATOM 768 C CA . LYS A 1 99 ? -5.133 2.986 -3.436 1 96.62 99 LYS A CA 1
ATOM 769 C C . LYS A 1 99 ? -4.812 2.43 -2.051 1 96.62 99 LYS A C 1
ATOM 771 O O . LYS A 1 99 ? -4.789 1.212 -1.856 1 96.62 99 LYS A O 1
ATOM 776 N N . LEU A 1 100 ? -4.543 3.35 -1.16 1 98.38 100 LEU A N 1
ATOM 777 C CA . LEU A 1 100 ? -4.438 3.016 0.257 1 98.38 100 LEU A CA 1
ATOM 778 C C . LEU A 1 100 ? -5.688 3.451 1.013 1 98.38 100 LEU A C 1
ATOM 780 O O . LEU A 1 100 ? -5.895 4.645 1.247 1 98.38 100 LEU A O 1
ATOM 784 N N . GLU A 1 101 ? -6.453 2.475 1.43 1 97.44 101 GLU A N 1
ATOM 785 C CA . GLU A 1 101 ? -7.727 2.771 2.08 1 97.44 101 GLU A CA 1
ATOM 786 C C . GLU A 1 101 ? -7.598 2.705 3.6 1 97.44 101 GLU A C 1
ATOM 788 O O . GLU A 1 101 ? -7.281 1.652 4.156 1 97.44 101 GLU A O 1
ATOM 793 N N . ILE A 1 102 ? -7.922 3.775 4.219 1 97.88 102 ILE A N 1
ATOM 794 C CA . ILE A 1 102 ? -7.793 3.85 5.672 1 97.88 102 ILE A CA 1
ATOM 795 C C . ILE A 1 102 ? -8.875 3.002 6.328 1 97.88 102 ILE A C 1
ATOM 797 O O . ILE A 1 102 ? -10.055 3.109 5.98 1 97.88 102 ILE A O 1
ATOM 801 N N . GLN A 1 103 ? -8.43 2.227 7.258 1 95.69 103 GLN A N 1
ATOM 802 C CA . GLN A 1 103 ? -9.352 1.469 8.094 1 95.69 103 GLN A CA 1
ATOM 803 C C . GLN A 1 103 ? -9.555 2.15 9.445 1 95.69 103 GLN A C 1
ATOM 805 O O . GLN A 1 103 ? -10.656 2.129 10 1 95.69 103 GLN A O 1
ATOM 810 N N . ASN A 1 104 ? -8.477 2.701 9.891 1 96.06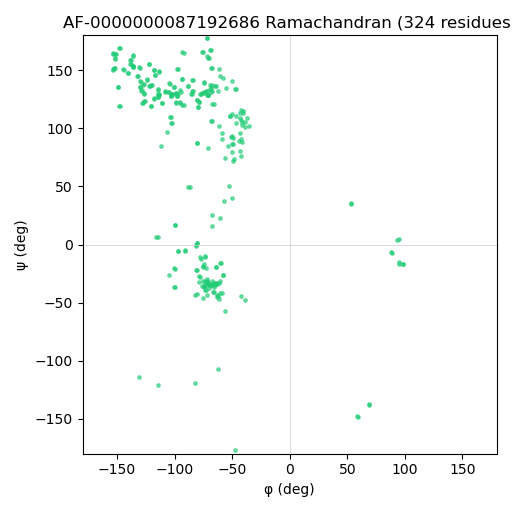 104 ASN A N 1
ATOM 811 C CA . ASN A 1 104 ? -8.5 3.396 11.172 1 96.06 104 ASN A CA 1
ATOM 812 C C . ASN A 1 104 ? -7.449 4.5 11.227 1 96.06 104 ASN A C 1
ATOM 814 O O . ASN A 1 104 ? -6.402 4.402 10.586 1 96.06 104 ASN A O 1
ATOM 818 N N . ILE A 1 105 ? -7.785 5.484 12.031 1 96.38 105 ILE A N 1
ATOM 819 C CA . ILE A 1 105 ? -6.836 6.562 12.281 1 96.38 105 ILE A CA 1
ATOM 820 C C . ILE A 1 105 ? -6.699 6.797 13.781 1 96.38 105 ILE A C 1
ATOM 822 O O . ILE A 1 105 ? -7.691 6.766 14.516 1 96.38 105 ILE A O 1
ATOM 826 N N . SER A 1 106 ? -5.457 6.953 14.227 1 95.06 106 SER A N 1
ATOM 827 C CA . SER A 1 106 ? -5.16 7.266 15.617 1 95.06 106 SER A CA 1
ATOM 828 C C . SER A 1 106 ? -4.324 8.539 15.734 1 95.06 106 SER A C 1
ATOM 830 O O . SER A 1 106 ? -3.414 8.766 14.938 1 95.06 106 SER A O 1
ATOM 832 N N . PHE A 1 107 ? -4.652 9.273 16.719 1 90.62 107 PHE A N 1
ATOM 833 C CA . PHE A 1 107 ? -3.904 10.5 16.969 1 90.62 107 PHE A CA 1
ATOM 834 C C . PHE A 1 107 ? -2.756 10.234 17.938 1 90.62 107 PHE A C 1
ATOM 836 O O . PHE A 1 107 ? -2.959 9.656 19.016 1 90.62 107 PHE A O 1
ATOM 843 N N . LEU A 1 108 ? -1.66 10.438 17.594 1 85.5 108 LEU A N 1
ATOM 844 C CA . LEU A 1 108 ? -0.515 10.07 18.422 1 85.5 108 LEU A CA 1
ATOM 845 C C . LEU A 1 108 ? 0.018 11.289 19.172 1 85.5 108 LEU A C 1
ATOM 847 O O . LEU A 1 108 ? 0.808 11.148 20.109 1 85.5 108 LEU A O 1
ATOM 851 N N . GLU A 1 109 ? -0.186 12.586 18.828 1 66.12 109 GLU A N 1
ATOM 852 C CA . GLU A 1 109 ? 0.246 13.734 19.625 1 66.12 109 GLU A CA 1
ATOM 853 C C . GLU A 1 109 ? -0.949 14.477 20.203 1 66.12 109 GLU A C 1
ATOM 855 O O . GLU A 1 109 ? -1.896 14.812 19.5 1 66.12 109 GLU A O 1
ATOM 860 N N . SER A 1 110 ? -1.717 14.492 21.109 1 54 110 SER A N 1
ATOM 861 C CA . SER A 1 110 ? -2.543 15.664 21.344 1 54 110 SER A CA 1
ATOM 862 C C . SER A 1 110 ? -1.687 16.906 21.547 1 54 110 SER A C 1
ATOM 864 O O . SER A 1 110 ? -0.506 16.812 21.891 1 54 110 SER A O 1
ATOM 866 N N . ARG A 1 111 ? -2.068 18.266 21.047 1 50.81 111 ARG A N 1
ATOM 867 C CA . ARG A 1 111 ? -1.528 19.625 21 1 50.81 111 ARG A CA 1
ATOM 868 C C . ARG A 1 111 ? -0.801 19.969 22.281 1 50.81 111 ARG A C 1
ATOM 870 O O . ARG A 1 111 ? 0.257 20.609 22.266 1 50.81 111 ARG A O 1
ATOM 877 N N . ALA A 1 112 ? -1.39 19.703 23.406 1 52.5 112 ALA A N 1
ATOM 878 C CA . ALA A 1 112 ? -0.968 20.094 24.75 1 52.5 112 ALA A CA 1
ATOM 879 C C . ALA A 1 112 ? 0.334 19.406 25.141 1 52.5 112 ALA A C 1
ATOM 881 O O . ALA A 1 112 ? 1.235 20.031 25.703 1 52.5 112 ALA A O 1
ATOM 882 N N . THR A 1 113 ? 0.545 18.25 24.719 1 55.38 113 THR A N 1
ATOM 883 C CA . THR A 1 113 ? 1.715 17.438 25.062 1 55.38 113 THR A CA 1
ATOM 884 C C . THR A 1 113 ? 2.902 17.812 24.188 1 55.38 113 THR A C 1
ATOM 886 O O . THR A 1 113 ? 4.035 17.891 24.656 1 55.38 113 THR A O 1
ATOM 889 N N . THR A 1 114 ? 2.682 18.016 22.75 1 53 114 THR A N 1
ATOM 890 C CA . THR A 1 114 ? 3.707 18.594 21.906 1 53 114 THR A CA 1
ATOM 891 C C . THR A 1 114 ? 4.059 20.016 22.375 1 53 114 THR A C 1
ATOM 893 O O . THR A 1 114 ? 5.234 20.375 22.422 1 53 114 THR A O 1
ATOM 896 N N . GLN A 1 115 ? 3.094 20.781 22.719 1 53.53 115 GLN A N 1
ATOM 897 C CA . GLN A 1 115 ? 3.293 22.109 23.312 1 53.53 115 GLN A CA 1
ATOM 898 C C . GLN A 1 115 ? 4.043 22 24.641 1 53.53 115 GLN A C 1
ATOM 900 O O . GLN A 1 115 ? 4.918 22.812 24.922 1 53.53 115 GLN A O 1
ATOM 905 N N . ALA A 1 116 ? 3.723 21.156 25.547 1 57.34 116 ALA A N 1
ATOM 906 C CA . ALA A 1 116 ? 4.434 20.953 26.812 1 57.34 116 ALA A CA 1
ATOM 907 C C . ALA A 1 116 ? 5.879 20.531 26.562 1 57.34 116 ALA A C 1
ATOM 909 O O . ALA A 1 116 ? 6.789 20.969 27.266 1 57.34 116 ALA A O 1
ATOM 910 N N . ARG A 1 117 ? 6.137 19.828 25.5 1 56.19 117 ARG A N 1
ATOM 911 C CA . ARG A 1 117 ? 7.5 19.438 25.156 1 56.19 117 ARG A CA 1
ATOM 912 C C . ARG A 1 117 ? 8.273 20.641 24.594 1 56.19 117 ARG A C 1
ATOM 914 O O . ARG A 1 117 ? 9.438 20.844 24.953 1 56.19 117 ARG A O 1
ATOM 921 N N . LEU A 1 118 ? 7.625 21.344 23.688 1 53.91 118 LEU A N 1
ATOM 922 C CA . LEU A 1 118 ? 8.227 22.578 23.203 1 53.91 118 LEU A CA 1
ATOM 923 C C . LEU A 1 118 ? 8.398 23.578 24.328 1 53.91 118 LEU A C 1
ATOM 925 O O . LEU A 1 118 ? 9.43 24.266 24.422 1 53.91 118 LEU A O 1
ATOM 929 N N . ALA A 1 119 ? 7.414 23.781 25.203 1 57.53 119 ALA A N 1
ATOM 930 C CA . ALA A 1 119 ? 7.527 24.641 26.375 1 57.53 119 ALA A CA 1
ATOM 931 C C . ALA A 1 119 ? 8.609 24.141 27.312 1 57.53 119 ALA A C 1
ATOM 933 O O . ALA A 1 119 ? 9.359 24.922 27.891 1 57.53 119 ALA A O 1
ATOM 934 N N . ALA A 1 120 ? 8.797 22.875 27.391 1 58.59 120 ALA A N 1
ATOM 935 C CA . ALA A 1 120 ? 9.812 22.266 28.234 1 58.59 120 ALA A CA 1
ATOM 936 C C . ALA A 1 120 ? 11.203 22.406 27.625 1 58.59 120 ALA A C 1
ATOM 938 O O . ALA A 1 120 ? 12.195 22.562 28.344 1 58.59 120 ALA A O 1
ATOM 939 N N . ARG A 1 121 ? 11.266 22.328 26.297 1 55.66 121 ARG A N 1
ATOM 940 C CA . ARG A 1 121 ? 12.531 22.609 25.609 1 55.66 121 ARG A CA 1
ATOM 941 C C . ARG A 1 121 ? 12.914 24.078 25.781 1 55.66 121 ARG A C 1
ATOM 943 O O . ARG A 1 121 ? 14.086 24.406 25.953 1 55.66 121 ARG A O 1
ATOM 950 N N . ASP A 1 122 ? 11.93 24.984 25.688 1 57.53 122 ASP A N 1
ATOM 951 C CA . ASP A 1 122 ? 12.172 26.406 25.891 1 57.53 122 ASP A CA 1
ATOM 952 C C . ASP A 1 122 ? 12.562 26.688 27.344 1 57.53 122 ASP A C 1
ATOM 954 O O . ASP A 1 122 ? 13.43 27.531 27.609 1 57.53 122 ASP A O 1
ATOM 958 N N . THR A 1 123 ? 11.945 26.062 28.312 1 57 123 THR A N 1
ATOM 959 C CA . THR A 1 123 ? 12.305 26.234 29.719 1 57 123 THR A CA 1
ATOM 960 C C . THR A 1 123 ? 13.695 25.688 30 1 57 123 THR A C 1
ATOM 962 O O . THR A 1 123 ? 14.438 26.219 30.828 1 57 123 THR A O 1
ATOM 965 N N . LYS A 1 124 ? 14.039 24.578 29.234 1 56.81 124 LYS A N 1
ATOM 966 C CA . LYS A 1 124 ? 15.383 24.047 29.406 1 56.81 124 LYS A CA 1
ATOM 967 C C . LYS A 1 124 ? 16.422 24.953 28.75 1 56.81 124 LYS A C 1
ATOM 969 O O . LYS A 1 124 ? 17.516 25.141 29.281 1 56.81 124 LYS A O 1
ATOM 974 N N . THR A 1 125 ? 16.109 25.5 27.609 1 54.72 125 THR A N 1
ATOM 975 C CA . THR A 1 125 ? 17.031 26.453 26.969 1 54.72 125 THR A CA 1
ATOM 976 C C . THR A 1 125 ? 17.125 27.719 27.797 1 54.72 125 THR A C 1
ATOM 978 O O . THR A 1 125 ? 18.219 28.266 27.969 1 54.72 125 THR A O 1
ATOM 981 N N . GLU A 1 126 ? 15.984 28.172 28.469 1 54.72 126 GLU A N 1
ATOM 982 C CA . GLU A 1 126 ? 16.016 29.328 29.359 1 54.72 126 GLU A CA 1
ATOM 983 C C . GLU A 1 126 ? 16.766 29.031 30.641 1 54.72 126 GLU A C 1
ATOM 985 O O . GLU A 1 126 ? 17.516 29.875 31.156 1 54.72 126 GLU A O 1
ATOM 990 N N . ALA A 1 127 ? 16.703 27.781 31.125 1 56.44 127 ALA A N 1
ATOM 991 C CA . ALA A 1 127 ? 17.453 27.359 32.312 1 56.44 127 ALA A CA 1
ATOM 992 C C . ALA A 1 127 ? 18.953 27.234 32 1 56.44 127 ALA A C 1
ATOM 994 O O . ALA A 1 127 ? 19.797 27.578 32.844 1 56.44 127 ALA A O 1
ATOM 995 N N . GLN A 1 128 ? 19.281 26.734 30.828 1 52.59 128 GLN A N 1
ATOM 996 C CA . GLN A 1 128 ? 20.672 26.672 30.406 1 52.59 128 GLN A CA 1
ATOM 997 C C . GLN A 1 128 ? 21.25 28.062 30.172 1 52.59 128 GLN A C 1
ATOM 999 O O . GLN A 1 128 ? 22.406 28.328 30.516 1 52.59 128 GLN A O 1
ATOM 1004 N N . ASN A 1 129 ? 20.438 28.984 29.672 1 55.03 129 ASN A N 1
ATOM 1005 C CA . ASN A 1 129 ? 20.891 30.359 29.469 1 55.03 129 ASN A CA 1
ATOM 1006 C C . ASN A 1 129 ? 20.984 31.125 30.797 1 55.03 129 ASN A C 1
ATOM 1008 O O . ASN A 1 129 ? 21.828 32 30.953 1 55.03 129 ASN A O 1
ATOM 1012 N N . GLN A 1 130 ? 20.062 30.734 31.75 1 53.31 130 GLN A N 1
ATOM 1013 C CA . GLN A 1 130 ? 20.156 31.312 33.094 1 53.31 130 GLN A CA 1
ATOM 1014 C C . GLN A 1 130 ? 21.375 30.797 33.844 1 53.31 130 GLN A C 1
ATOM 1016 O O . GLN A 1 130 ? 22 31.531 34.594 1 53.31 130 GLN A O 1
ATOM 1021 N N . ASN A 1 131 ? 21.719 29.562 33.594 1 56.31 131 ASN A N 1
ATOM 1022 C CA . ASN A 1 131 ? 22.938 29.047 34.219 1 56.31 131 ASN A CA 1
ATOM 1023 C C . ASN A 1 131 ? 24.188 29.641 33.594 1 56.31 131 ASN A C 1
ATOM 1025 O O . ASN A 1 131 ? 25.203 29.812 34.25 1 56.31 131 ASN A O 1
ATOM 1029 N N . LEU A 1 132 ? 24.141 29.938 32.312 1 53.44 132 LEU A N 1
ATOM 1030 C CA . LEU A 1 132 ? 25.281 30.578 31.672 1 53.44 132 LEU A CA 1
ATOM 1031 C C . LEU A 1 132 ? 25.406 32.031 32.125 1 53.44 132 LEU A C 1
ATOM 1033 O O . LEU A 1 132 ? 26.5 32.594 32.125 1 53.44 132 LEU A O 1
ATOM 1037 N N . GLN A 1 133 ? 24.25 32.688 32.438 1 49.53 133 GLN A N 1
ATOM 1038 C CA . GLN A 1 133 ? 24.312 34.062 32.906 1 49.53 133 GLN A CA 1
ATOM 1039 C C . GLN A 1 133 ? 24.734 34.125 34.375 1 49.53 133 GLN A C 1
ATOM 1041 O O . GLN A 1 133 ? 25.172 35.188 34.844 1 49.53 133 GLN A O 1
ATOM 1046 N N . ALA A 1 134 ? 24.438 33.125 35.094 1 50.72 134 ALA A N 1
ATOM 1047 C CA . ALA A 1 134 ? 24.859 33.125 36.5 1 50.72 134 ALA A CA 1
ATOM 1048 C C . ALA A 1 134 ? 26.359 32.906 36.625 1 50.72 134 ALA A C 1
ATOM 1050 O O . ALA A 1 134 ? 26.938 33.062 37.688 1 50.72 134 ALA A O 1
ATOM 1051 N N . GLN A 1 135 ? 26.938 32.344 35.531 1 45.34 135 GLN A N 1
ATOM 1052 C CA . GLN A 1 135 ? 28.391 32.281 35.625 1 45.34 135 GLN A CA 1
ATOM 1053 C C . GLN A 1 135 ? 29.031 33.562 35.125 1 45.34 135 GLN A C 1
ATOM 1055 O O . GLN A 1 135 ? 29.359 33.688 33.969 1 45.34 135 GLN A O 1
ATOM 1060 N N . ALA A 1 136 ? 28.531 34.688 35.625 1 45.44 136 ALA A N 1
ATOM 1061 C CA . ALA A 1 136 ? 29.328 35.906 35.438 1 45.44 136 ALA A CA 1
ATOM 1062 C C . ALA A 1 136 ? 30.766 35.719 35.906 1 45.44 136 ALA A C 1
ATOM 1064 O O . ALA A 1 136 ? 31 35.188 37 1 45.44 136 ALA A O 1
ATOM 1065 N N . PRO A 1 137 ? 31.703 35.688 35.031 1 43.25 137 PRO A N 1
ATOM 1066 C CA . PRO A 1 137 ? 33.094 35.5 35.5 1 43.25 137 PRO A CA 1
ATOM 1067 C C . PRO A 1 137 ? 33.406 36.281 36.75 1 43.25 137 PRO A C 1
ATOM 1069 O O . PRO A 1 137 ? 32.969 37.438 36.906 1 43.25 137 PRO A O 1
ATOM 1072 N N . ALA A 1 138 ? 33.656 35.781 37.844 1 46 138 ALA A N 1
ATOM 1073 C CA . ALA A 1 138 ? 34.125 36.469 39.062 1 46 138 ALA A CA 1
ATOM 1074 C C . ALA A 1 138 ? 35.156 37.531 38.688 1 46 138 ALA A C 1
ATOM 1076 O O . ALA A 1 138 ? 36 37.344 37.812 1 46 138 ALA A O 1
ATOM 1077 N N . PRO A 1 139 ? 34.906 38.812 38.875 1 42.66 139 PRO A N 1
ATOM 1078 C CA . PRO A 1 139 ? 35.938 39.781 38.531 1 42.66 139 PRO A CA 1
ATOM 1079 C C . PRO A 1 139 ? 37.344 39.344 38.938 1 42.66 139 PRO A C 1
ATOM 1081 O O . PRO A 1 139 ? 37.531 38.812 40.031 1 42.66 139 PRO A O 1
ATOM 1084 N N . VAL A 1 140 ? 38.156 38.906 38.125 1 43.44 140 VAL A N 1
ATOM 1085 C CA . VAL A 1 140 ? 39.531 38.531 38.406 1 43.44 140 VAL A CA 1
ATOM 1086 C C . VAL A 1 140 ? 40.156 39.594 39.344 1 43.44 140 VAL A C 1
ATOM 1088 O O . VAL A 1 140 ? 40.062 40.781 39.062 1 43.44 140 VAL A O 1
ATOM 1091 N N . ALA A 1 141 ? 40.125 39.5 40.656 1 40.59 141 ALA A N 1
ATOM 1092 C CA . ALA A 1 141 ? 40.844 40.344 41.625 1 40.59 141 ALA A CA 1
ATOM 1093 C C . ALA A 1 141 ? 42.219 40.75 41.094 1 40.59 141 ALA A C 1
ATOM 1095 O O . ALA A 1 141 ? 42.969 39.875 40.656 1 40.59 141 ALA A O 1
ATOM 1096 N N . ALA A 1 142 ? 42.375 42 40.594 1 40.09 142 ALA A N 1
ATOM 1097 C CA . ALA A 1 142 ? 43.656 42.594 40.156 1 40.09 142 ALA A CA 1
ATOM 1098 C C . ALA A 1 142 ? 44.781 42.188 41.094 1 40.09 142 ALA A C 1
ATOM 1100 O O . ALA A 1 142 ? 44.656 42.25 42.312 1 40.09 142 ALA A O 1
ATOM 1101 N N . ALA A 1 143 ? 45.594 41.25 40.75 1 39.25 143 ALA A N 1
ATOM 1102 C CA . ALA A 1 143 ? 46.812 40.812 41.469 1 39.25 143 ALA A CA 1
ATOM 1103 C C . ALA A 1 143 ? 47.594 42 41.938 1 39.25 143 ALA A C 1
ATOM 1105 O O . ALA A 1 143 ? 47.875 42.938 41.188 1 39.25 143 ALA A O 1
ATOM 1106 N N . ALA A 1 144 ? 47.438 42.469 43.219 1 39.06 144 ALA A N 1
ATOM 1107 C CA . ALA A 1 144 ? 48.25 43.531 43.844 1 39.06 144 ALA A CA 1
ATOM 1108 C C . ALA A 1 144 ? 49.719 43.438 43.406 1 39.06 144 ALA A C 1
ATOM 1110 O O . ALA A 1 144 ? 50.281 42.344 43.312 1 39.06 144 ALA A O 1
ATOM 1111 N N . PRO A 1 145 ? 50.25 44.375 42.562 1 38.47 145 PRO A N 1
ATOM 1112 C CA . PRO A 1 145 ? 51.625 44.375 42.094 1 38.47 145 PRO A CA 1
ATOM 1113 C C . PRO A 1 145 ? 52.625 44.062 43.219 1 38.47 145 PRO A C 1
ATOM 1115 O O . PRO A 1 145 ? 52.344 44.375 44.375 1 38.47 145 PRO A O 1
ATOM 1118 N N . VAL A 1 146 ? 53.281 43.031 43.219 1 40.19 146 VAL A N 1
ATOM 1119 C CA . VAL A 1 146 ? 54.344 42.656 44.125 1 40.19 146 VAL A CA 1
ATOM 1120 C C . VAL A 1 146 ? 55.281 43.844 44.344 1 40.19 146 VAL A C 1
ATOM 1122 O O . VAL A 1 146 ? 55.719 44.469 43.375 1 40.19 146 VAL A O 1
ATOM 1125 N N . ALA A 1 147 ? 55.031 44.688 45.312 1 34.5 147 ALA A N 1
ATOM 1126 C CA . ALA A 1 147 ? 55.938 45.75 45.75 1 34.5 147 ALA A CA 1
ATOM 1127 C C . ALA A 1 147 ? 57.375 45.281 45.812 1 34.5 147 ALA A C 1
ATOM 1129 O O . ALA A 1 147 ? 57.688 44.375 46.594 1 34.5 147 ALA A O 1
ATOM 1130 N N . VAL A 1 148 ? 58.031 45.156 44.656 1 34.25 148 VAL A N 1
ATOM 1131 C CA . VAL A 1 148 ? 59.469 44.906 44.688 1 34.25 148 VAL A CA 1
ATOM 1132 C C . VAL A 1 148 ? 60.156 45.938 45.594 1 34.25 148 VAL A C 1
ATOM 1134 O O . VAL A 1 148 ? 59.938 47.125 45.438 1 34.25 148 VAL A O 1
ATOM 1137 N N . ALA A 1 149 ? 60.344 45.656 46.875 1 32.94 149 ALA A N 1
ATOM 1138 C CA . ALA A 1 149 ? 61.188 46.375 47.844 1 32.94 149 ALA A CA 1
ATOM 1139 C C . ALA A 1 149 ? 62.531 46.75 47.219 1 32.94 149 ALA A C 1
ATOM 1141 O O . ALA A 1 149 ? 63.312 45.906 46.812 1 32.94 149 ALA A O 1
ATOM 1142 N N . HIS A 1 150 ? 62.531 47.906 46.406 1 28.8 150 HIS A N 1
ATOM 1143 C CA . HIS A 1 150 ? 63.75 48.531 45.875 1 28.8 150 HIS A CA 1
ATOM 1144 C C . HIS A 1 150 ? 64.75 48.719 47 1 28.8 150 HIS A C 1
ATOM 1146 O O . HIS A 1 150 ? 64.5 49.406 48 1 28.8 150 HIS A O 1
ATOM 1152 N N . ALA A 1 151 ? 65.562 47.75 47.312 1 31.38 151 ALA A N 1
ATOM 1153 C CA . ALA A 1 151 ? 66.812 47.812 48.156 1 31.38 151 ALA A CA 1
ATOM 1154 C C . ALA A 1 151 ? 67.75 48.875 47.656 1 31.38 151 ALA A C 1
ATOM 1156 O O . ALA A 1 151 ? 68.438 48.719 46.688 1 31.38 151 ALA A O 1
ATOM 1157 N N . SER A 1 152 ? 67.25 50.156 47.438 1 28.36 152 SER A N 1
ATOM 1158 C CA . SER A 1 152 ? 68.25 51.125 46.969 1 28.36 152 SER A CA 1
ATOM 1159 C C . SER A 1 152 ? 69.375 51.25 47.969 1 28.36 152 SER A C 1
ATOM 1161 O O . SER A 1 152 ? 69.188 51.719 49.094 1 28.36 152 SER A O 1
ATOM 1163 N N . ALA A 1 153 ? 70.438 50.531 47.938 1 31.69 153 ALA A N 1
ATOM 1164 C CA . ALA A 1 153 ? 71.75 50.594 48.562 1 31.69 153 ALA A CA 1
ATOM 1165 C C . ALA A 1 153 ? 72.438 51.938 48.219 1 31.69 153 ALA A C 1
ATOM 1167 O O . ALA A 1 153 ? 73.312 51.969 47.375 1 31.69 153 ALA A O 1
ATOM 1168 N N . VAL A 1 154 ? 71.75 53.125 48.125 1 29.91 154 VAL A N 1
ATOM 1169 C CA . VAL A 1 154 ? 72.625 54.219 47.719 1 29.91 154 VAL A CA 1
ATOM 1170 C C . VAL A 1 154 ? 73.812 54.344 48.656 1 29.91 154 VAL A C 1
ATOM 1172 O O . VAL A 1 154 ? 73.625 54.094 49.875 1 29.91 154 VAL A O 1
ATOM 1175 N N . GLN A 1 155 ? 75 54.5 48.125 1 28.91 155 GLN A N 1
ATOM 1176 C CA . GLN A 1 155 ? 76.438 54.688 48.375 1 28.91 155 GLN A CA 1
ATOM 1177 C C . GLN A 1 155 ? 76.688 56 49.156 1 28.91 155 GLN A C 1
ATOM 1179 O O . GLN A 1 155 ? 76.25 57.062 48.719 1 28.91 155 GLN A O 1
ATOM 1184 N N . ASP A 1 156 ? 76.938 56.062 50.406 1 27.98 156 ASP A N 1
ATOM 1185 C CA . ASP A 1 156 ? 77.312 56.969 51.5 1 27.98 156 ASP A CA 1
ATOM 1186 C C . ASP A 1 156 ? 78.5 57.781 51.125 1 27.98 156 ASP A C 1
ATOM 1188 O O . ASP A 1 156 ? 79.625 57.562 51.656 1 27.98 156 ASP A O 1
ATOM 1192 N N . GLU A 1 157 ? 78.688 58.312 49.906 1 31.97 157 GLU A N 1
ATOM 1193 C CA . GLU A 1 157 ? 80 59 49.781 1 31.97 157 GLU A CA 1
ATOM 1194 C C . GLU A 1 157 ? 80 60.312 50.594 1 31.97 157 GLU A C 1
ATOM 1196 O O . GLU A 1 157 ? 79.188 61.219 50.344 1 31.97 157 GLU A O 1
ATOM 1201 N N . GLN A 1 158 ? 80.25 60.344 51.875 1 33.38 158 GLN A N 1
ATOM 1202 C CA . GLN A 1 158 ? 80.5 61.469 52.781 1 33.38 158 GLN A CA 1
ATOM 1203 C C . GLN A 1 158 ? 81.562 62.375 52.219 1 33.38 158 GLN A C 1
ATOM 1205 O O . GLN A 1 158 ? 82.75 62 52.125 1 33.38 158 GLN A O 1
ATOM 1210 N N . LEU A 1 159 ? 81.188 63.188 51.312 1 31.14 159 LEU A N 1
ATOM 1211 C CA . LEU A 1 159 ? 82.125 64.188 50.844 1 31.14 159 LEU A CA 1
ATOM 1212 C C . LEU A 1 159 ? 82.562 65.125 52 1 31.14 159 LEU A C 1
ATOM 1214 O O . LEU A 1 159 ? 81.75 65.438 52.875 1 31.14 159 LEU A O 1
ATOM 1218 N N . PRO A 1 160 ? 83.688 65.562 52.031 1 39.69 160 PRO A N 1
ATOM 1219 C CA . PRO A 1 160 ? 84.625 66.312 52.875 1 39.69 160 PRO A CA 1
ATOM 1220 C C . PRO A 1 160 ? 84.188 67.75 53.062 1 39.69 160 PRO A C 1
ATOM 1222 O O . PRO A 1 160 ? 84.875 68.5 53.688 1 39.69 160 PRO A O 1
ATOM 1225 N N . TRP A 1 161 ? 83.125 68.188 52.844 1 27.59 161 TRP A N 1
ATOM 1226 C CA . TRP A 1 161 ? 83.312 69.625 52.625 1 27.59 161 TRP A CA 1
ATOM 1227 C C . TRP A 1 161 ? 83.875 70.25 53.906 1 27.59 161 TRP A C 1
ATOM 1229 O O . TRP A 1 161 ? 84.938 70.938 53.844 1 27.59 161 TRP A O 1
ATOM 1239 N N . PRO A 1 162 ? 83 71.125 54.781 1 25.56 162 PRO A N 1
ATOM 1240 C CA . PRO A 1 162 ? 83.625 72.125 55.688 1 25.56 162 PRO A CA 1
ATOM 1241 C C . PRO A 1 162 ? 84.312 71.5 56.875 1 25.56 162 PRO A C 1
ATOM 1243 O O . PRO A 1 162 ? 84 70.375 57.25 1 25.56 162 PRO A O 1
ATOM 1246 N N . THR A 1 163 ? 85.312 71.938 57.844 1 23.81 163 THR A N 1
ATOM 1247 C CA . THR A 1 163 ? 86.188 73.125 57.594 1 23.81 163 THR A CA 1
ATOM 1248 C C . THR A 1 163 ? 87 72.938 56.344 1 23.81 163 THR A C 1
ATOM 1250 O O . THR A 1 163 ? 87.875 72.062 56.281 1 23.81 163 THR A O 1
ATOM 1253 N N . ALA A 1 164 ? 86.812 73.25 55.438 1 21.94 164 ALA A N 1
ATOM 1254 C CA . ALA A 1 164 ? 86.5 74 54.219 1 21.94 164 ALA A CA 1
ATOM 1255 C C . ALA A 1 164 ? 86.625 75.5 54.438 1 21.94 164 ALA A C 1
ATOM 1257 O O . ALA A 1 164 ? 86.312 76 55.5 1 21.94 164 ALA A O 1
ATOM 1258 N N . MET B 1 1 ? 16.234 -4.199 7.559 1 59.28 1 MET B N 1
ATOM 1259 C CA . MET B 1 1 ? 15.883 -3.525 8.805 1 59.28 1 MET B CA 1
ATOM 1260 C C . MET B 1 1 ? 14.43 -3.066 8.781 1 59.28 1 MET B C 1
ATOM 1262 O O . MET B 1 1 ? 13.898 -2.742 7.723 1 59.28 1 MET B O 1
ATOM 1266 N N . SER B 1 2 ? 13.594 -3.426 9.789 1 75.25 2 SER B N 1
ATOM 1267 C CA . SER B 1 2 ? 12.172 -3.111 9.891 1 75.25 2 SER B CA 1
ATOM 1268 C C . SER B 1 2 ? 11.945 -1.614 10.086 1 75.25 2 SER B C 1
ATOM 1270 O O . SER B 1 2 ? 12.734 -0.944 10.75 1 75.25 2 SER B O 1
ATOM 1272 N N . ASN B 1 3 ? 11.234 -0.938 9.242 1 83.06 3 ASN B N 1
ATOM 1273 C CA . ASN B 1 3 ? 10.828 0.456 9.367 1 83.06 3 ASN B CA 1
ATOM 1274 C C . ASN B 1 3 ? 9.812 0.645 10.5 1 83.06 3 ASN B C 1
ATOM 1276 O O . ASN B 1 3 ? 8.68 0.18 10.398 1 83.06 3 ASN B O 1
ATOM 1280 N N . PRO B 1 4 ? 10.266 1.227 11.617 1 80.5 4 PRO B N 1
ATOM 1281 C CA . PRO B 1 4 ? 9.336 1.374 12.742 1 80.5 4 PRO B CA 1
ATOM 1282 C C . PRO B 1 4 ? 8.109 2.213 12.391 1 80.5 4 PRO B C 1
ATOM 1284 O O . PRO B 1 4 ? 7.102 2.17 13.102 1 80.5 4 PRO B O 1
ATOM 1287 N N . ASN B 1 5 ? 8.203 2.916 11.312 1 89.81 5 ASN B N 1
ATOM 1288 C CA . ASN B 1 5 ? 7.105 3.811 10.961 1 89.81 5 ASN B CA 1
ATOM 1289 C C . ASN B 1 5 ? 6.16 3.166 9.953 1 89.81 5 ASN B C 1
ATOM 1291 O O . ASN B 1 5 ? 5.148 3.76 9.578 1 89.81 5 ASN B O 1
ATOM 1295 N N . SER B 1 6 ? 6.527 2.004 9.484 1 94.31 6 SER B N 1
ATOM 1296 C CA . SER B 1 6 ? 5.691 1.373 8.461 1 94.31 6 SER B CA 1
ATOM 1297 C C . SER B 1 6 ? 5.73 -0.147 8.586 1 94.31 6 SER B C 1
ATOM 1299 O O . SER B 1 6 ? 6.805 -0.752 8.523 1 94.31 6 SER B O 1
ATOM 1301 N N . THR B 1 7 ? 4.629 -0.756 8.812 1 95.19 7 THR B N 1
ATOM 1302 C CA . THR B 1 7 ? 4.473 -2.207 8.828 1 95.19 7 THR B CA 1
ATOM 1303 C C . THR B 1 7 ? 3.322 -2.633 7.918 1 95.19 7 THR B C 1
ATOM 1305 O O . THR B 1 7 ? 2.211 -2.115 8.031 1 95.19 7 THR B O 1
ATOM 1308 N N . ALA B 1 8 ? 3.686 -3.498 6.918 1 97.69 8 ALA B N 1
ATOM 1309 C CA . ALA B 1 8 ? 2.635 -3.949 6.012 1 97.69 8 ALA B CA 1
ATOM 1310 C C . ALA B 1 8 ? 2.926 -5.355 5.492 1 97.69 8 ALA B C 1
ATOM 1312 O O . ALA B 1 8 ? 4.055 -5.656 5.102 1 97.69 8 ALA B O 1
ATOM 1313 N N . SER B 1 9 ? 1.829 -6.199 5.5 1 97.75 9 SER B N 1
ATOM 1314 C CA . SER B 1 9 ? 1.971 -7.559 4.988 1 97.75 9 SER B CA 1
ATOM 1315 C C . SER B 1 9 ? 0.64 -8.102 4.477 1 97.75 9 SER B C 1
ATOM 1317 O O . SER B 1 9 ? -0.424 -7.691 4.949 1 97.75 9 SER B O 1
ATOM 1319 N N . VAL B 1 10 ? 0.784 -9 3.496 1 97.94 10 VAL B N 1
ATOM 1320 C CA . VAL B 1 10 ? -0.398 -9.664 2.959 1 97.94 10 VAL B CA 1
ATOM 1321 C C . VAL B 1 10 ? -0.098 -11.148 2.73 1 97.94 10 VAL B C 1
ATOM 1323 O O . VAL B 1 10 ? 1.064 -11.539 2.617 1 97.94 10 VAL B O 1
ATOM 1326 N N . ILE B 1 11 ? -1.153 -11.875 2.752 1 96.81 11 ILE B N 1
ATOM 1327 C CA . ILE B 1 11 ? -1.153 -13.242 2.24 1 96.81 11 ILE B CA 1
ATOM 1328 C C . ILE B 1 11 ? -1.985 -13.312 0.961 1 96.81 11 ILE B C 1
ATOM 1330 O O . ILE B 1 11 ? -3.139 -12.875 0.938 1 96.81 11 ILE B O 1
ATOM 1334 N N . GLY B 1 12 ? -1.38 -13.727 -0.086 1 96.81 12 GLY B N 1
ATOM 1335 C CA . GLY B 1 12 ? -2.076 -13.758 -1.362 1 96.81 12 GLY B CA 1
ATOM 1336 C C . GLY B 1 12 ? -1.571 -14.852 -2.291 1 96.81 12 GLY B C 1
ATOM 1337 O O . GLY B 1 12 ? -0.543 -15.477 -2.021 1 96.81 12 GLY B O 1
ATOM 1338 N N . ARG B 1 13 ? -2.354 -15.125 -3.277 1 96.06 13 ARG B N 1
ATOM 1339 C CA . ARG B 1 13 ? -1.968 -16.078 -4.32 1 96.06 13 ARG B CA 1
ATOM 1340 C C . ARG B 1 13 ? -1.482 -15.344 -5.566 1 96.06 13 ARG B C 1
ATOM 1342 O O . ARG B 1 13 ? -2.131 -14.406 -6.035 1 96.06 13 ARG B O 1
ATOM 1349 N N . LEU B 1 14 ? -0.415 -15.867 -6.047 1 97.06 14 LEU B N 1
ATOM 1350 C CA . LEU B 1 14 ? 0.197 -15.188 -7.184 1 97.06 14 LEU B CA 1
ATOM 1351 C C . LEU B 1 14 ? -0.651 -15.359 -8.438 1 97.06 14 LEU B C 1
ATOM 1353 O O . LEU B 1 14 ? -1.059 -16.469 -8.773 1 97.06 14 LEU B O 1
ATOM 1357 N N . ALA B 1 15 ? -0.945 -14.273 -9.086 1 97.88 15 ALA B N 1
ATOM 1358 C CA . ALA B 1 15 ? -1.729 -14.266 -10.32 1 97.88 15 ALA B CA 1
ATOM 1359 C C . ALA B 1 15 ? -0.859 -14.609 -11.523 1 97.88 15 ALA B C 1
ATOM 1361 O O . ALA B 1 15 ? -1.372 -14.992 -12.578 1 97.88 15 ALA B O 1
ATOM 1362 N N . ASN B 1 16 ? 0.419 -14.414 -11.391 1 98 16 ASN B N 1
ATOM 1363 C CA . ASN B 1 16 ? 1.357 -14.633 -12.492 1 98 16 ASN B CA 1
ATOM 1364 C C . ASN B 1 16 ? 2.75 -14.984 -11.969 1 98 16 ASN B C 1
ATOM 1366 O O . ASN B 1 16 ? 3.021 -14.859 -10.773 1 98 16 ASN B O 1
ATOM 1370 N N . ASP B 1 17 ? 3.471 -15.5 -12.93 1 97.69 17 ASP B N 1
ATOM 1371 C CA . ASP B 1 17 ? 4.891 -15.664 -12.633 1 97.69 17 ASP B CA 1
ATOM 1372 C C . ASP B 1 17 ? 5.586 -14.312 -12.5 1 97.69 17 ASP B C 1
ATOM 1374 O O . ASP B 1 17 ? 5.188 -13.336 -13.141 1 97.69 17 ASP B O 1
ATOM 1378 N N . PRO B 1 18 ? 6.684 -14.258 -11.688 1 97.88 18 PRO B N 1
ATOM 1379 C CA . PRO B 1 18 ? 7.434 -13 -11.562 1 97.88 18 PRO B CA 1
ATOM 1380 C C . PRO B 1 18 ? 8.086 -12.57 -12.875 1 97.88 18 PRO B C 1
ATOM 1382 O O . PRO B 1 18 ? 8.602 -13.414 -13.617 1 97.88 18 PRO B O 1
ATOM 1385 N N . LYS B 1 19 ? 7.969 -11.289 -13.156 1 98.25 19 LYS B N 1
ATOM 1386 C CA . LYS B 1 19 ? 8.688 -10.68 -14.273 1 98.25 19 LYS B CA 1
ATOM 1387 C C . LYS B 1 19 ? 9.953 -9.984 -13.797 1 98.25 19 LYS B C 1
ATOM 1389 O O . LYS B 1 19 ? 9.906 -9.125 -12.906 1 98.25 19 LYS B O 1
ATOM 1394 N N . VAL B 1 20 ? 10.992 -10.344 -14.445 1 97.56 20 VAL B N 1
ATOM 1395 C CA . VAL B 1 20 ? 12.281 -9.828 -13.992 1 97.56 20 VAL B CA 1
ATOM 1396 C C . VAL B 1 20 ? 12.875 -8.906 -15.062 1 97.56 20 VAL B C 1
ATOM 1398 O O . VAL B 1 20 ? 12.969 -9.289 -16.234 1 97.56 20 VAL B O 1
ATOM 1401 N N . PHE B 1 21 ? 13.219 -7.738 -14.68 1 97.38 21 PHE B N 1
ATOM 1402 C CA . PHE B 1 21 ? 13.867 -6.762 -15.547 1 97.38 21 PHE B CA 1
ATOM 1403 C C . PHE B 1 21 ? 15.281 -6.465 -15.07 1 97.38 21 PHE B C 1
ATOM 1405 O O . PHE B 1 21 ? 15.484 -6.047 -13.93 1 97.38 21 PHE B O 1
ATOM 1412 N N . LYS B 1 22 ? 16.172 -6.547 -15.914 1 96.38 22 LYS B N 1
ATOM 1413 C CA . LYS B 1 22 ? 17.578 -6.316 -15.555 1 96.38 22 LYS B CA 1
ATOM 1414 C C . LYS B 1 22 ? 17.984 -4.875 -15.828 1 96.38 22 LYS B C 1
ATOM 1416 O O . LYS B 1 22 ? 17.656 -4.32 -16.891 1 96.38 22 LYS B O 1
ATOM 1421 N N . ASN B 1 23 ? 18.578 -4.324 -14.867 1 96.62 23 ASN B N 1
ATOM 1422 C CA . ASN B 1 23 ? 19.109 -2.971 -15.023 1 96.62 23 ASN B CA 1
ATOM 1423 C C . ASN B 1 23 ? 20.562 -2.982 -15.492 1 96.62 23 ASN B C 1
ATOM 1425 O O . ASN B 1 23 ? 21.234 -4.012 -15.422 1 96.62 23 ASN B O 1
ATOM 1429 N N . LYS B 1 24 ? 21.078 -1.846 -15.969 1 96.38 24 LYS B N 1
ATOM 1430 C CA . LYS B 1 24 ? 22.422 -1.717 -16.5 1 96.38 24 LYS B CA 1
ATOM 1431 C C . LYS B 1 24 ? 23.469 -1.995 -15.43 1 96.38 24 LYS B C 1
ATOM 1433 O O . LYS B 1 24 ? 24.531 -2.564 -15.719 1 96.38 24 LYS B O 1
ATOM 1438 N N . ASP B 1 25 ? 23.188 -1.631 -14.172 1 95.69 25 ASP B N 1
ATOM 1439 C CA . ASP B 1 25 ? 24.141 -1.782 -13.086 1 95.69 25 ASP B CA 1
ATOM 1440 C C . ASP B 1 25 ? 24.141 -3.211 -12.555 1 95.69 25 ASP B C 1
ATOM 1442 O O . ASP B 1 25 ? 24.828 -3.508 -11.562 1 95.69 25 ASP B O 1
ATOM 1446 N N . GLY B 1 26 ? 23.328 -4.066 -13.102 1 95.06 26 GLY B N 1
ATOM 1447 C CA . GLY B 1 26 ? 23.281 -5.461 -12.68 1 95.06 26 GLY B CA 1
ATOM 1448 C C . GLY B 1 26 ? 22.156 -5.754 -11.711 1 95.06 26 GLY B C 1
ATOM 1449 O O . GLY B 1 26 ? 21.844 -6.918 -11.461 1 95.06 26 GLY B O 1
ATOM 1450 N N . SER B 1 27 ? 21.609 -4.75 -11.125 1 97.12 27 SER B N 1
ATOM 1451 C CA . SER B 1 27 ? 20.438 -4.957 -10.273 1 97.12 27 SER B CA 1
ATOM 1452 C C . SER B 1 27 ? 19.219 -5.359 -11.086 1 97.12 27 SER B C 1
ATOM 1454 O O . SER B 1 27 ? 19.25 -5.355 -12.32 1 97.12 27 SER B O 1
ATOM 1456 N N . LYS B 1 28 ? 18.203 -5.816 -10.398 1 97.81 28 LYS B N 1
ATOM 1457 C CA . LYS B 1 28 ? 16.984 -6.266 -11.078 1 97.81 28 LYS B CA 1
ATOM 1458 C C . LYS B 1 28 ? 15.742 -5.676 -10.43 1 97.81 28 LYS B C 1
ATOM 1460 O O . LYS B 1 28 ? 15.703 -5.465 -9.219 1 97.81 28 LYS B O 1
ATOM 1465 N N . LYS B 1 29 ? 14.828 -5.406 -11.203 1 97.62 29 LYS B N 1
ATOM 1466 C CA . LYS B 1 29 ? 13.469 -5.133 -10.758 1 97.62 29 LYS B CA 1
ATOM 1467 C C . LYS B 1 29 ? 12.555 -6.332 -10.992 1 97.62 29 LYS B C 1
ATOM 1469 O O . LYS B 1 29 ? 12.547 -6.902 -12.094 1 97.62 29 LYS B O 1
ATOM 1474 N N . VAL B 1 30 ? 11.875 -6.688 -9.984 1 98.44 30 VAL B N 1
ATOM 1475 C CA . VAL B 1 30 ? 10.945 -7.809 -10.078 1 98.44 30 VAL B CA 1
ATOM 1476 C C . VAL B 1 30 ? 9.516 -7.312 -9.891 1 98.44 30 VAL B C 1
ATOM 1478 O O . VAL B 1 30 ? 9.242 -6.516 -8.992 1 98.44 30 VAL B O 1
ATOM 1481 N N . MET B 1 31 ? 8.625 -7.766 -10.758 1 98.56 31 MET B N 1
ATOM 1482 C CA . MET B 1 31 ? 7.207 -7.426 -10.656 1 98.56 31 MET B CA 1
ATOM 1483 C C . MET B 1 31 ? 6.352 -8.688 -10.547 1 98.56 31 MET B C 1
ATOM 1485 O O . MET B 1 31 ? 6.578 -9.656 -11.266 1 98.56 31 MET B O 1
ATOM 1489 N N . LEU B 1 32 ? 5.391 -8.617 -9.641 1 97.88 32 LEU B N 1
ATOM 1490 C CA . LEU B 1 3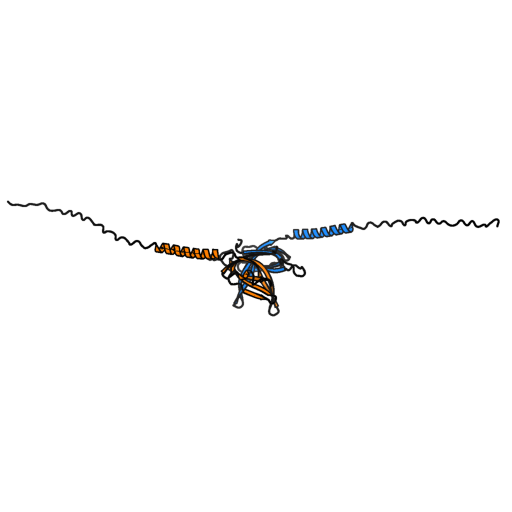2 ? 4.406 -9.688 -9.562 1 97.88 32 LEU B CA 1
ATOM 1491 C C . LEU B 1 32 ? 3.078 -9.164 -9.023 1 97.88 32 LEU B C 1
ATOM 1493 O O . LEU B 1 32 ? 3.021 -8.07 -8.453 1 97.88 32 LEU B O 1
ATOM 1497 N N . THR B 1 33 ? 2.076 -9.922 -9.297 1 98.56 33 THR B N 1
ATOM 1498 C CA . THR B 1 33 ? 0.723 -9.609 -8.852 1 98.56 33 THR B CA 1
ATOM 1499 C C . THR B 1 33 ? 0.175 -10.719 -7.965 1 98.56 33 THR B C 1
ATOM 1501 O O . THR B 1 33 ? 0.352 -11.898 -8.258 1 98.56 33 THR B O 1
ATOM 1504 N N . ALA B 1 34 ? -0.459 -10.312 -6.926 1 97.94 34 ALA B N 1
ATOM 1505 C CA . ALA B 1 34 ? -1.077 -11.289 -6.031 1 97.94 34 ALA B CA 1
ATOM 1506 C C . ALA B 1 34 ? -2.549 -10.961 -5.797 1 97.94 34 ALA B C 1
ATOM 1508 O O . ALA B 1 34 ? -2.91 -9.789 -5.617 1 97.94 34 ALA B O 1
ATOM 1509 N N . PHE B 1 35 ? -3.357 -12.047 -5.824 1 97.19 35 PHE B N 1
ATOM 1510 C CA . PHE B 1 35 ? -4.738 -11.914 -5.379 1 97.19 35 PHE B CA 1
ATOM 1511 C C . PHE B 1 35 ? -4.82 -11.93 -3.855 1 97.19 35 PHE B C 1
ATOM 1513 O O . PHE B 1 35 ? -4.426 -12.914 -3.219 1 97.19 35 PHE B O 1
ATOM 1520 N N . VAL B 1 36 ? -5.293 -10.883 -3.322 1 96.94 36 VAL B N 1
ATOM 1521 C CA . VAL B 1 36 ? -5.449 -10.75 -1.878 1 96.94 36 VAL B CA 1
ATOM 1522 C C . VAL B 1 36 ? -6.922 -10.562 -1.528 1 96.94 36 VAL B C 1
ATOM 1524 O O . VAL B 1 36 ? -7.57 -9.633 -2.016 1 96.94 36 VAL B O 1
ATOM 1527 N N . ASP B 1 37 ? -7.352 -11.422 -0.662 1 94.06 37 ASP B N 1
ATOM 1528 C CA . ASP B 1 37 ? -8.766 -11.391 -0.297 1 94.06 37 ASP B CA 1
ATOM 1529 C C . ASP B 1 37 ? -9.07 -10.203 0.614 1 94.06 37 ASP B C 1
ATOM 1531 O O . ASP B 1 37 ? -8.297 -9.898 1.52 1 94.06 37 ASP B O 1
ATOM 1535 N N . ARG B 1 38 ? -10.219 -9.641 0.297 1 89.56 38 ARG B N 1
ATOM 1536 C CA . ARG B 1 38 ? -10.688 -8.609 1.215 1 89.56 38 ARG B CA 1
ATOM 1537 C C . ARG B 1 38 ? -11.258 -9.227 2.488 1 89.56 38 ARG B C 1
ATOM 1539 O O . ARG B 1 38 ? -11.453 -10.445 2.562 1 89.56 38 ARG B O 1
ATOM 1546 N N . GLY B 1 39 ? -11.445 -8.445 3.502 1 83.69 39 GLY B N 1
ATOM 1547 C CA . GLY B 1 39 ? -11.898 -8.945 4.789 1 83.69 39 GLY B CA 1
ATOM 1548 C C . GLY B 1 39 ? -13.398 -9.18 4.848 1 83.69 39 GLY B C 1
ATOM 1549 O O . GLY B 1 39 ? -13.93 -9.547 5.895 1 83.69 39 GLY B O 1
ATOM 1550 N N . TYR B 1 40 ? -14.07 -8.938 3.777 1 81.25 40 TYR B N 1
ATOM 1551 C CA . TYR B 1 40 ? -15.516 -9.117 3.779 1 81.25 40 TYR B CA 1
ATOM 1552 C C . TYR B 1 40 ? -15.984 -9.781 2.49 1 81.25 40 TYR B C 1
ATOM 1554 O O . TYR B 1 40 ? -15.234 -9.859 1.517 1 81.25 40 TYR B O 1
ATOM 1562 N N . THR B 1 41 ? -17.188 -10.375 2.58 1 79.25 41 THR B N 1
ATOM 1563 C CA . THR B 1 41 ? -17.812 -11.016 1.424 1 79.25 41 THR B CA 1
ATOM 1564 C C . THR B 1 41 ? -18.812 -10.078 0.774 1 79.25 41 THR B C 1
ATOM 1566 O O . THR B 1 41 ? -19.312 -9.148 1.416 1 79.25 41 THR B O 1
ATOM 1569 N N . ASP B 1 42 ? -18.984 -10.258 -0.569 1 79.75 42 ASP B N 1
ATOM 1570 C CA . ASP B 1 42 ? -20 -9.453 -1.259 1 79.75 42 ASP B CA 1
ATOM 1571 C C . ASP B 1 42 ? -21.406 -9.906 -0.898 1 79.75 42 ASP B C 1
ATOM 1573 O O . ASP B 1 42 ? -21.594 -10.75 -0.02 1 79.75 42 ASP B O 1
ATOM 1577 N N . ARG B 1 43 ? -22.453 -9.188 -1.45 1 82.12 43 ARG B N 1
ATOM 1578 C CA . ARG B 1 43 ? -23.859 -9.438 -1.152 1 82.12 43 ARG B CA 1
ATOM 1579 C C . ARG B 1 43 ? -24.234 -10.875 -1.485 1 82.12 43 ARG B C 1
ATOM 1581 O O . ARG B 1 43 ? -25.141 -11.438 -0.87 1 82.12 43 ARG B O 1
ATOM 1588 N N . GLN B 1 44 ? -23.531 -11.469 -2.408 1 88.12 44 GLN B N 1
ATOM 1589 C CA . GLN B 1 44 ? -23.797 -12.836 -2.842 1 88.12 44 GLN B CA 1
ATOM 1590 C C . GLN B 1 44 ? -22.984 -13.844 -2.025 1 88.12 44 GLN B C 1
ATOM 1592 O O . GLN B 1 44 ? -23.031 -15.047 -2.293 1 88.12 44 GLN B O 1
ATOM 1597 N N . GLY B 1 45 ? -22.172 -13.328 -1.195 1 84.25 45 GLY B N 1
ATOM 1598 C CA . GLY B 1 45 ? -21.406 -14.195 -0.315 1 84.25 45 GLY B CA 1
ATOM 1599 C C . GLY B 1 45 ? -20.047 -14.547 -0.875 1 84.25 45 GLY B C 1
ATOM 1600 O O . GLY B 1 45 ? -19.328 -15.391 -0.312 1 84.25 45 GLY B O 1
ATOM 1601 N N . ASN B 1 46 ? -19.734 -13.977 -1.988 1 86.12 46 ASN B N 1
ATOM 1602 C CA . ASN B 1 46 ? -18.438 -14.281 -2.58 1 86.12 46 ASN B CA 1
ATOM 1603 C C . ASN B 1 46 ? -17.328 -13.414 -1.984 1 86.12 46 ASN B C 1
ATOM 1605 O O . ASN B 1 46 ? -17.562 -12.242 -1.679 1 86.12 46 ASN B O 1
ATOM 1609 N N . ARG B 1 47 ? -16.234 -14.18 -1.851 1 84.69 47 ARG B N 1
ATOM 1610 C CA . ARG B 1 47 ? -15.07 -13.422 -1.414 1 84.69 47 ARG B CA 1
ATOM 1611 C C . ARG B 1 47 ? -14.516 -12.57 -2.551 1 84.69 47 ARG B C 1
ATOM 1613 O O . ARG B 1 47 ? -14.406 -13.039 -3.688 1 84.69 47 ARG B O 1
ATOM 1620 N N . ILE B 1 48 ? -14.289 -11.312 -2.209 1 89.62 48 ILE B N 1
ATOM 1621 C CA . ILE B 1 48 ? -13.727 -10.383 -3.188 1 89.62 48 ILE B CA 1
ATOM 1622 C C . ILE B 1 48 ? -12.219 -10.25 -2.969 1 89.62 48 ILE B C 1
ATOM 1624 O O . ILE B 1 48 ? -11.758 -10.141 -1.832 1 89.62 48 ILE B O 1
ATOM 1628 N N . SER B 1 49 ? -11.484 -10.406 -4.078 1 93.75 49 SER B N 1
ATOM 1629 C CA . SER B 1 49 ? -10.039 -10.266 -4.016 1 93.75 49 SER B CA 1
ATOM 1630 C C . SER B 1 49 ? -9.555 -9.109 -4.891 1 93.75 49 SER B C 1
ATOM 1632 O O . SER B 1 49 ? -10.195 -8.766 -5.887 1 93.75 49 SER B O 1
ATOM 1634 N N . ASP B 1 50 ? -8.469 -8.516 -4.484 1 95.81 50 ASP B N 1
ATOM 1635 C CA . ASP B 1 50 ? -7.777 -7.516 -5.285 1 95.81 50 ASP B CA 1
ATOM 1636 C C . ASP B 1 50 ? -6.5 -8.086 -5.898 1 95.81 50 ASP B C 1
ATOM 1638 O O . ASP B 1 50 ? -5.715 -8.742 -5.215 1 95.81 50 ASP B O 1
ATOM 1642 N N . ALA B 1 51 ? -6.344 -7.855 -7.215 1 96.88 51 ALA B N 1
ATOM 1643 C CA . ALA B 1 51 ? -5.082 -8.188 -7.871 1 96.88 51 ALA B CA 1
ATOM 1644 C C . ALA B 1 51 ? -4.035 -7.102 -7.625 1 96.88 51 ALA B C 1
ATOM 1646 O O . ALA B 1 51 ? -3.865 -6.195 -8.445 1 96.88 51 ALA B O 1
ATOM 1647 N N . LEU B 1 52 ? -3.328 -7.207 -6.551 1 98.38 52 LEU B N 1
ATOM 1648 C CA . LEU B 1 52 ? -2.406 -6.156 -6.137 1 98.38 52 LEU B CA 1
ATOM 1649 C C . LEU B 1 52 ? -1.055 -6.316 -6.828 1 98.38 52 LEU B C 1
ATOM 1651 O O . LEU B 1 52 ? -0.466 -7.398 -6.805 1 98.38 52 LEU B O 1
ATOM 1655 N N . PRO B 1 53 ? -0.604 -5.242 -7.406 1 98.25 53 PRO B N 1
ATOM 1656 C CA . PRO B 1 53 ? 0.729 -5.27 -8.016 1 98.25 53 PRO B CA 1
ATOM 1657 C C . PRO B 1 53 ? 1.843 -4.996 -7.004 1 98.25 53 PRO B C 1
ATOM 1659 O O . PRO B 1 53 ? 1.751 -4.043 -6.227 1 98.25 53 PRO B O 1
ATOM 1662 N N . PHE B 1 54 ? 2.842 -5.793 -7.02 1 98.56 54 PHE B N 1
ATOM 1663 C CA . PHE B 1 54 ? 4.012 -5.621 -6.168 1 98.56 54 PHE B CA 1
ATOM 1664 C C . PHE B 1 54 ? 5.281 -5.52 -7 1 98.56 54 PHE B C 1
ATOM 1666 O O . PHE B 1 54 ? 5.344 -6.043 -8.117 1 98.56 54 PHE B O 1
ATOM 1673 N N . GLU B 1 55 ? 6.254 -4.855 -6.363 1 98.06 55 GLU B N 1
ATOM 1674 C CA . GLU B 1 55 ? 7.57 -4.762 -6.984 1 98.06 55 GLU B CA 1
ATOM 1675 C C . GLU B 1 55 ? 8.68 -5.012 -5.965 1 98.06 55 GLU B C 1
ATOM 1677 O O . GLU B 1 55 ? 8.5 -4.758 -4.773 1 98.06 55 GLU B O 1
ATOM 1682 N N . ALA B 1 56 ? 9.781 -5.465 -6.469 1 97.94 56 ALA B N 1
ATOM 1683 C CA . ALA B 1 56 ? 10.961 -5.688 -5.629 1 97.94 56 ALA B CA 1
ATOM 1684 C C . ALA B 1 56 ? 12.234 -5.277 -6.352 1 97.94 56 ALA B C 1
ATOM 1686 O O . ALA B 1 56 ? 12.312 -5.336 -7.582 1 97.94 56 ALA B O 1
ATOM 1687 N N . PHE B 1 57 ? 13.102 -4.824 -5.523 1 96.12 57 PHE B N 1
ATOM 1688 C CA . PHE B 1 57 ? 14.461 -4.562 -5.996 1 96.12 57 PHE B CA 1
ATOM 1689 C C . PHE B 1 57 ? 15.414 -5.664 -5.547 1 96.12 57 PHE B C 1
ATOM 1691 O O . PHE B 1 57 ? 15.461 -6.008 -4.367 1 96.12 57 PHE B O 1
ATOM 1698 N N . VAL B 1 58 ? 16.094 -6.156 -6.586 1 97 58 VAL B N 1
ATOM 1699 C CA . VAL B 1 58 ? 17.094 -7.18 -6.32 1 97 58 VAL B CA 1
ATOM 1700 C C . VAL B 1 58 ? 18.484 -6.629 -6.629 1 97 58 VAL B C 1
ATOM 1702 O O . VAL B 1 58 ? 18.75 -6.176 -7.742 1 97 58 VAL B O 1
ATOM 1705 N N . ARG B 1 59 ? 19.375 -6.773 -5.695 1 96 59 ARG B N 1
ATOM 1706 C CA . ARG B 1 59 ? 20.719 -6.215 -5.832 1 96 59 ARG B CA 1
ATOM 1707 C C . ARG B 1 59 ? 21.516 -6.973 -6.883 1 96 59 ARG B C 1
ATOM 1709 O O . ARG B 1 59 ? 21.266 -8.148 -7.145 1 96 59 ARG B O 1
ATOM 1716 N N . ALA B 1 60 ? 22.578 -6.293 -7.355 1 95.69 60 ALA B N 1
ATOM 1717 C CA . ALA B 1 60 ? 23.406 -6.84 -8.43 1 95.69 60 ALA B CA 1
ATOM 1718 C C . ALA B 1 60 ? 24.125 -8.102 -7.973 1 95.69 60 ALA B C 1
ATOM 1720 O O . ALA B 1 60 ? 24.312 -9.039 -8.758 1 95.69 60 ALA B O 1
ATOM 1721 N N . GLU B 1 61 ? 24.484 -8.141 -6.816 1 95.38 61 GLU B N 1
ATOM 1722 C CA . GLU B 1 61 ? 25.297 -9.234 -6.281 1 95.38 61 GLU B CA 1
ATOM 1723 C C . GLU B 1 61 ? 24.469 -10.492 -6.07 1 95.38 61 GLU B C 1
ATOM 1725 O O . GLU B 1 61 ? 25.016 -11.586 -5.914 1 95.38 61 GLU B O 1
ATOM 1730 N N . THR B 1 62 ? 23.203 -10.25 -6.012 1 94.5 62 THR B N 1
ATOM 1731 C CA . THR B 1 62 ? 22.328 -11.406 -5.789 1 94.5 62 THR B CA 1
ATOM 1732 C C . THR B 1 62 ? 22.281 -12.289 -7.027 1 94.5 62 THR B C 1
ATOM 1734 O O . THR B 1 62 ? 22.062 -11.797 -8.141 1 94.5 62 THR B O 1
ATOM 1737 N N . GLN B 1 63 ? 22.531 -13.578 -6.785 1 91.75 63 GLN B N 1
ATOM 1738 C CA . GLN B 1 63 ? 22.422 -14.516 -7.898 1 91.75 63 GLN B CA 1
ATOM 1739 C C . GLN B 1 63 ? 20.969 -14.656 -8.359 1 91.75 63 GLN B C 1
ATOM 1741 O O . GLN B 1 63 ? 20.078 -14.852 -7.539 1 91.75 63 GLN B O 1
ATOM 1746 N N . GLY B 1 64 ? 20.812 -14.555 -9.695 1 94.31 64 GLY B N 1
ATOM 1747 C CA . GLY B 1 64 ? 19.469 -14.625 -10.211 1 94.31 64 GLY B CA 1
ATOM 1748 C C . GLY B 1 64 ? 18.547 -13.562 -9.641 1 94.31 64 GLY B C 1
ATOM 1749 O O . GLY B 1 64 ? 18.969 -12.43 -9.414 1 94.31 64 GLY B O 1
ATOM 1750 N N . ALA B 1 65 ? 17.25 -13.844 -9.484 1 95.12 65 ALA B N 1
ATOM 1751 C CA . ALA B 1 65 ? 16.266 -12.914 -8.922 1 95.12 65 ALA B CA 1
ATOM 1752 C C . ALA B 1 65 ? 15.992 -13.234 -7.453 1 95.12 65 ALA B C 1
ATOM 1754 O O . ALA B 1 65 ? 14.953 -12.844 -6.91 1 95.12 65 ALA B O 1
ATOM 1755 N N . GLY B 1 66 ? 16.891 -14.031 -6.82 1 94.44 66 GLY B N 1
ATOM 1756 C CA . GLY B 1 66 ? 16.688 -14.391 -5.426 1 94.44 66 GLY B CA 1
ATOM 1757 C C . GLY B 1 66 ? 15.508 -15.32 -5.207 1 94.44 66 GLY B C 1
ATOM 1758 O O . GLY B 1 66 ? 15.336 -16.297 -5.941 1 94.44 66 GLY B O 1
ATOM 1759 N N . PRO B 1 67 ? 14.719 -15.062 -4.164 1 94.62 67 PRO B N 1
ATOM 1760 C CA . PRO B 1 67 ? 13.586 -15.938 -3.857 1 94.62 67 PRO B CA 1
ATOM 1761 C C . PRO B 1 67 ? 12.523 -15.945 -4.957 1 94.62 67 PRO B C 1
ATOM 1763 O O . PRO B 1 67 ? 11.719 -16.875 -5.039 1 94.62 67 PRO B O 1
ATOM 1766 N N . PHE B 1 68 ? 12.555 -14.938 -5.773 1 96.62 68 PHE B N 1
ATOM 1767 C CA . PHE B 1 68 ? 11.516 -14.781 -6.789 1 96.62 68 PHE B CA 1
ATOM 1768 C C . PHE B 1 68 ? 11.711 -15.789 -7.914 1 96.62 68 PHE B C 1
ATOM 1770 O O . PHE B 1 68 ? 10.805 -16 -8.727 1 96.62 68 PHE B O 1
ATOM 1777 N N . ASP B 1 69 ? 12.805 -16.422 -7.891 1 94.81 69 ASP B N 1
ATOM 1778 C CA . ASP B 1 69 ? 13.078 -17.469 -8.867 1 94.81 69 ASP B CA 1
ATOM 1779 C C . ASP B 1 69 ? 12.344 -18.766 -8.5 1 94.81 69 ASP B C 1
ATOM 1781 O O . ASP B 1 69 ? 12.227 -19.672 -9.328 1 94.81 69 ASP B O 1
ATOM 1785 N N . TYR B 1 70 ? 11.82 -18.812 -7.348 1 93.38 70 TYR B N 1
ATOM 1786 C CA . TYR B 1 70 ? 11.297 -20.062 -6.836 1 93.38 70 TYR B CA 1
ATOM 1787 C C . TYR B 1 70 ? 9.789 -19.984 -6.625 1 93.38 70 TYR B C 1
ATOM 1789 O O . TYR B 1 70 ? 9.18 -20.875 -6.035 1 93.38 70 TYR B O 1
ATOM 1797 N N . VAL B 1 71 ? 9.234 -18.891 -7.062 1 93.75 71 VAL B N 1
ATOM 1798 C CA . VAL B 1 71 ? 7.781 -18.766 -6.945 1 93.75 71 VAL B CA 1
ATOM 1799 C C . VAL B 1 71 ? 7.152 -18.75 -8.336 1 93.75 71 VAL B C 1
ATOM 1801 O O . VAL B 1 71 ? 7.773 -18.297 -9.297 1 93.75 71 VAL B O 1
ATOM 1804 N N . HIS B 1 72 ? 5.891 -19.297 -8.352 1 94.69 72 HIS B N 1
ATOM 1805 C CA . HIS B 1 72 ? 5.164 -19.406 -9.617 1 94.69 72 HIS B CA 1
ATOM 1806 C C . HIS B 1 72 ? 3.709 -18.984 -9.453 1 94.69 72 HIS B C 1
ATOM 1808 O O . HIS B 1 72 ? 3.213 -18.875 -8.328 1 94.69 72 HIS B O 1
ATOM 1814 N N . LYS B 1 73 ? 3.158 -18.734 -10.633 1 96.19 73 LYS B N 1
ATOM 1815 C CA . LYS B 1 73 ? 1.722 -18.469 -10.648 1 96.19 73 LYS B CA 1
ATOM 1816 C C . LYS B 1 73 ? 0.964 -19.5 -9.828 1 96.19 73 LYS B C 1
ATOM 1818 O O . LYS B 1 73 ? 1.246 -20.703 -9.906 1 96.19 73 LYS B O 1
ATOM 1823 N N . GLY B 1 74 ? 0.056 -18.969 -9.016 1 94.88 74 GLY B N 1
ATOM 1824 C CA . GLY B 1 74 ? -0.789 -19.875 -8.25 1 94.88 74 GLY B CA 1
ATOM 1825 C C . GLY B 1 74 ? -0.258 -20.156 -6.855 1 94.88 74 GLY B C 1
ATOM 1826 O O . GLY B 1 74 ? -0.986 -20.656 -5.996 1 94.88 74 GLY B O 1
ATOM 1827 N N . ASP B 1 75 ? 0.989 -19.844 -6.594 1 94.25 75 ASP B N 1
ATOM 1828 C CA . ASP B 1 75 ? 1.573 -20.094 -5.281 1 94.25 75 ASP B CA 1
ATOM 1829 C C . ASP B 1 75 ? 0.956 -19.172 -4.223 1 94.25 75 ASP B C 1
ATOM 1831 O O . ASP B 1 75 ? 0.703 -18 -4.484 1 94.25 75 ASP B O 1
ATOM 1835 N N . LEU B 1 76 ? 0.672 -19.797 -3.041 1 95.31 76 LEU B N 1
ATOM 1836 C CA . LEU B 1 76 ? 0.301 -19 -1.877 1 95.31 76 LEU B CA 1
ATOM 1837 C C . LEU B 1 76 ? 1.538 -18.422 -1.197 1 95.31 76 LEU B C 1
ATOM 1839 O O . LEU B 1 76 ? 2.455 -19.172 -0.835 1 95.31 76 LEU B O 1
ATOM 1843 N N . VAL B 1 77 ? 1.572 -17.078 -1.026 1 96.81 77 VAL B N 1
ATOM 1844 C CA . VAL B 1 77 ? 2.779 -16.469 -0.487 1 96.81 77 VAL B CA 1
ATOM 1845 C C . VAL B 1 77 ? 2.398 -15.422 0.562 1 96.81 77 VA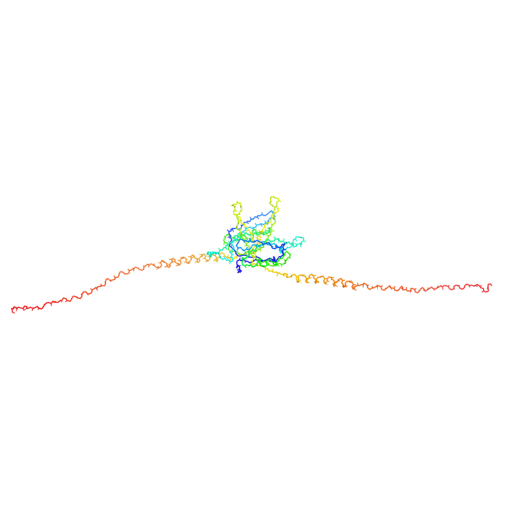L B C 1
ATOM 1847 O O . VAL B 1 77 ? 1.268 -14.93 0.577 1 96.81 77 VAL B O 1
ATOM 1850 N N . GLY B 1 78 ? 3.262 -15.211 1.445 1 97.25 78 GLY B N 1
ATOM 1851 C CA . GLY B 1 78 ? 3.264 -14.039 2.299 1 97.25 78 GLY B CA 1
ATOM 1852 C C . GLY B 1 78 ? 4.199 -12.945 1.812 1 97.25 78 GLY B C 1
ATOM 1853 O O . GLY B 1 78 ? 5.367 -13.211 1.514 1 97.25 78 GLY B O 1
ATOM 1854 N N . LEU B 1 79 ? 3.709 -11.711 1.692 1 97.88 79 LEU B N 1
ATOM 1855 C CA . LEU B 1 79 ? 4.52 -10.586 1.25 1 97.88 79 LEU B CA 1
ATOM 1856 C C . LEU B 1 79 ? 4.562 -9.492 2.318 1 97.88 79 LEU B C 1
ATOM 1858 O O . LEU B 1 79 ? 3.518 -9.031 2.779 1 97.88 79 LEU B O 1
ATOM 1862 N N . SER B 1 80 ? 5.691 -9.211 2.779 1 97.56 80 SER B N 1
ATOM 1863 C CA . SER B 1 80 ? 5.902 -7.949 3.486 1 97.56 80 SER B CA 1
ATOM 1864 C C . SER B 1 80 ? 6.289 -6.832 2.521 1 97.56 80 SER B C 1
ATOM 1866 O O . SER B 1 80 ? 7.078 -7.051 1.598 1 97.56 80 SER B O 1
ATOM 1868 N N . TYR B 1 81 ? 5.684 -5.641 2.717 1 97.69 81 TYR B N 1
ATOM 1869 C CA . TYR B 1 81 ? 5.922 -4.594 1.73 1 97.69 81 TYR B CA 1
ATOM 1870 C C . TYR B 1 81 ? 5.883 -3.215 2.379 1 97.69 81 TYR B C 1
ATOM 1872 O O . TYR B 1 81 ? 5.551 -3.086 3.559 1 97.69 81 TYR B O 1
ATOM 1880 N N . GLU B 1 82 ? 6.305 -2.268 1.599 1 96.62 82 GLU B N 1
ATOM 1881 C CA . GLU B 1 82 ? 6.191 -0.85 1.931 1 96.62 82 GLU B CA 1
ATOM 1882 C C . GLU B 1 82 ? 5.508 -0.073 0.809 1 96.62 82 GLU B C 1
ATOM 1884 O O . GLU B 1 82 ? 5.82 -0.266 -0.368 1 96.62 82 GLU B O 1
ATOM 1889 N N . PRO B 1 83 ? 4.492 0.718 1.188 1 97.5 83 PRO B N 1
ATOM 1890 C CA . PRO B 1 83 ? 3.992 1.646 0.17 1 97.5 83 PRO B CA 1
ATOM 1891 C C . PRO B 1 83 ? 4.996 2.746 -0.167 1 97.5 83 PRO B C 1
ATOM 1893 O O . PRO B 1 83 ? 5.629 3.307 0.732 1 97.5 83 PRO B O 1
ATOM 1896 N N . ARG B 1 84 ? 5.164 2.984 -1.408 1 96 84 ARG B N 1
ATOM 1897 C CA . ARG B 1 84 ? 6.102 3.994 -1.893 1 96 84 ARG B CA 1
ATOM 1898 C C . ARG B 1 84 ? 5.434 4.918 -2.904 1 96 84 ARG B C 1
ATOM 1900 O O . ARG B 1 84 ? 4.582 4.484 -3.684 1 96 84 ARG B O 1
ATOM 1907 N N . LEU B 1 85 ? 5.793 6.109 -2.771 1 94.94 85 LEU B N 1
ATOM 1908 C CA . LEU B 1 85 ? 5.402 7.055 -3.814 1 94.94 85 LEU B CA 1
ATOM 1909 C C . LEU B 1 85 ? 6.578 7.371 -4.73 1 94.94 85 LEU B C 1
ATOM 1911 O O . LEU B 1 85 ? 7.461 8.148 -4.363 1 94.94 85 LEU B O 1
ATOM 1915 N N . ASN B 1 86 ? 6.586 6.836 -5.871 1 89.56 86 ASN B N 1
ATOM 1916 C CA . ASN B 1 86 ? 7.676 7.016 -6.824 1 89.56 86 ASN B CA 1
ATOM 1917 C C . ASN B 1 86 ? 7.402 8.172 -7.781 1 89.56 86 ASN B C 1
ATOM 1919 O O . ASN B 1 86 ? 6.27 8.359 -8.227 1 89.56 86 ASN B O 1
ATOM 1923 N N . ARG B 1 87 ? 8.508 8.844 -8.039 1 88.38 87 ARG B N 1
ATOM 1924 C CA . ARG B 1 87 ? 8.438 9.961 -8.969 1 88.38 87 ARG B CA 1
ATOM 1925 C C . ARG B 1 87 ? 8.992 9.562 -10.336 1 88.38 87 ARG B C 1
ATOM 1927 O O . ARG B 1 87 ? 10.008 8.867 -10.422 1 88.38 87 ARG B O 1
ATOM 1934 N N . TYR B 1 88 ? 8.164 9.867 -11.406 1 85.44 88 TYR B N 1
ATOM 1935 C CA . TYR B 1 88 ? 8.703 9.625 -12.742 1 85.44 88 TYR B CA 1
ATOM 1936 C C . TYR B 1 88 ? 8.211 10.672 -13.727 1 85.44 88 TYR B C 1
ATOM 1938 O O . TYR B 1 88 ? 7.223 11.367 -13.469 1 85.44 88 TYR B O 1
ATOM 1946 N N . THR B 1 89 ? 9.109 10.93 -14.781 1 86.75 89 THR B N 1
ATOM 1947 C CA . THR B 1 89 ? 8.812 11.961 -15.766 1 86.75 89 THR B CA 1
ATOM 1948 C C . THR B 1 89 ? 8.148 11.359 -17 1 86.75 89 THR B C 1
ATOM 1950 O O . THR B 1 89 ? 8.609 10.344 -17.531 1 86.75 89 THR B O 1
ATOM 1953 N N . LYS B 1 90 ? 6.895 11.883 -17.312 1 83.94 90 LYS B N 1
ATOM 1954 C CA . LYS B 1 90 ? 6.199 11.508 -18.547 1 83.94 90 LYS B CA 1
ATOM 1955 C C . LYS B 1 90 ? 5.809 12.742 -19.359 1 83.94 90 LYS B C 1
ATOM 1957 O O . LYS B 1 90 ? 5.105 13.617 -18.859 1 83.94 90 LYS B O 1
ATOM 1962 N N . ASN B 1 91 ? 6.312 12.695 -20.609 1 90.62 91 ASN B N 1
ATOM 1963 C CA . ASN B 1 91 ? 6.008 13.828 -21.484 1 90.62 91 ASN B CA 1
ATOM 1964 C C . ASN B 1 91 ? 6.379 15.156 -20.828 1 90.62 91 ASN B C 1
ATOM 1966 O O . ASN B 1 91 ? 5.59 16.094 -20.844 1 90.62 91 ASN B O 1
ATOM 1970 N N . GLY B 1 92 ? 7.352 15.195 -20.125 1 88.31 92 GLY B N 1
ATOM 1971 C CA . GLY B 1 92 ? 7.879 16.406 -19.547 1 88.31 92 GLY B CA 1
ATOM 1972 C C . GLY B 1 92 ? 7.266 16.75 -18.203 1 88.31 92 GLY B C 1
ATOM 1973 O O . GLY B 1 92 ? 7.684 17.703 -17.531 1 88.31 92 GLY B O 1
ATOM 1974 N N . ALA B 1 93 ? 6.324 16 -17.875 1 89.44 93 ALA B N 1
ATOM 1975 C CA . ALA B 1 93 ? 5.676 16.25 -16.594 1 89.44 93 ALA B CA 1
ATOM 1976 C C . ALA B 1 93 ? 6.09 15.219 -15.555 1 89.44 93 ALA B C 1
ATOM 1978 O O . ALA B 1 93 ? 6.25 14.039 -15.883 1 89.44 93 ALA B O 1
ATOM 1979 N N . GLU B 1 94 ? 6.324 15.734 -14.32 1 89.12 94 GLU B N 1
ATOM 1980 C CA . GLU B 1 94 ? 6.621 14.836 -13.211 1 89.12 94 GLU B CA 1
ATOM 1981 C C . GLU B 1 94 ? 5.352 14.195 -12.664 1 89.12 94 GLU B C 1
ATOM 1983 O O . GLU B 1 94 ? 4.387 14.898 -12.336 1 89.12 94 GLU B O 1
ATOM 1988 N N . LEU B 1 95 ? 5.414 12.852 -12.703 1 87.19 95 LEU B N 1
ATOM 1989 C CA . LEU B 1 95 ? 4.258 12.133 -12.195 1 87.19 95 LEU B CA 1
ATOM 1990 C C . LEU B 1 95 ? 4.633 11.289 -10.977 1 87.19 95 LEU B C 1
ATOM 1992 O O . LEU B 1 95 ? 5.797 10.93 -10.805 1 87.19 95 LEU B O 1
ATOM 1996 N N . PHE B 1 96 ? 3.598 11.219 -10.047 1 89.56 96 PHE B N 1
ATOM 1997 C CA . PHE B 1 96 ? 3.754 10.398 -8.852 1 89.56 96 PHE B CA 1
ATOM 1998 C C . PHE B 1 96 ? 2.881 9.156 -8.93 1 89.56 96 PHE B C 1
ATOM 2000 O O . PHE B 1 96 ? 1.726 9.219 -9.352 1 89.56 96 PHE B O 1
ATOM 2007 N N . GLU B 1 97 ? 3.574 8.062 -8.609 1 91.94 97 GLU B N 1
ATOM 2008 C CA . GLU B 1 97 ? 2.84 6.801 -8.633 1 91.94 97 GLU B CA 1
ATOM 2009 C C . GLU B 1 97 ? 3.029 6.023 -7.336 1 91.94 97 GLU B C 1
ATOM 2011 O O . GLU B 1 97 ? 4.156 5.855 -6.867 1 91.94 97 GLU B O 1
ATOM 2016 N N . LEU B 1 98 ? 1.902 5.574 -6.805 1 96.69 98 LEU B N 1
ATOM 2017 C CA . LEU B 1 98 ? 1.928 4.719 -5.621 1 96.69 98 LEU B CA 1
ATOM 2018 C C . LEU B 1 98 ? 2.322 3.293 -5.992 1 96.69 98 LEU B C 1
ATOM 2020 O O . LEU B 1 98 ? 1.817 2.738 -6.973 1 96.69 98 LEU B O 1
ATOM 2024 N N . LYS B 1 99 ? 3.291 2.773 -5.258 1 96.62 99 LYS B N 1
ATOM 2025 C CA . LYS B 1 99 ? 3.76 1.407 -5.477 1 96.62 99 LYS B CA 1
ATOM 2026 C C . LYS B 1 99 ? 3.822 0.633 -4.164 1 96.62 99 LYS B C 1
ATOM 2028 O O . LYS B 1 99 ? 3.973 1.226 -3.092 1 96.62 99 LYS B O 1
ATOM 2033 N N . LEU B 1 100 ? 3.668 -0.668 -4.309 1 98.38 100 LEU B N 1
ATOM 2034 C CA . LEU B 1 100 ? 3.922 -1.581 -3.197 1 98.38 100 LEU B CA 1
ATOM 2035 C C . LEU B 1 100 ? 5.254 -2.299 -3.379 1 98.38 100 LEU B C 1
ATOM 2037 O O . LEU B 1 100 ? 5.375 -3.191 -4.223 1 98.38 100 LEU B O 1
ATOM 2041 N N . GLU B 1 101 ? 6.199 -1.935 -2.537 1 97.44 101 GLU B N 1
ATOM 2042 C CA . GLU B 1 101 ? 7.543 -2.486 -2.674 1 97.44 101 GLU B CA 1
ATOM 2043 C C . GLU B 1 101 ? 7.766 -3.648 -1.709 1 97.44 101 GLU B C 1
ATOM 2045 O O . GLU B 1 101 ? 7.699 -3.471 -0.491 1 97.44 101 GLU B O 1
ATOM 2050 N N . ILE B 1 102 ? 8.094 -4.758 -2.258 1 97.94 102 ILE B N 1
ATOM 2051 C CA . ILE B 1 102 ? 8.289 -5.949 -1.441 1 97.94 102 ILE B CA 1
ATOM 2052 C C . ILE B 1 102 ? 9.586 -5.82 -0.637 1 97.94 102 ILE B C 1
ATOM 2054 O O . ILE B 1 102 ? 10.633 -5.48 -1.188 1 97.94 102 ILE B O 1
ATOM 2058 N N . GLN B 1 103 ? 9.453 -6.113 0.607 1 95.69 103 GLN B N 1
ATOM 2059 C CA . GLN B 1 103 ? 10.617 -6.199 1.479 1 95.69 103 GLN B CA 1
ATOM 2060 C C . GLN B 1 103 ? 11.047 -7.648 1.691 1 95.69 103 GLN B C 1
ATOM 2062 O O . GLN B 1 103 ? 12.234 -7.941 1.784 1 95.69 103 GLN B O 1
ATOM 2067 N N . ASN B 1 104 ? 10.039 -8.461 1.769 1 96.12 104 ASN B N 1
ATOM 2068 C CA . ASN B 1 104 ? 10.273 -9.891 1.966 1 96.12 104 ASN B CA 1
ATOM 2069 C C . ASN B 1 104 ? 9.148 -10.727 1.37 1 96.12 104 ASN B C 1
ATOM 2071 O O . ASN B 1 104 ? 8.008 -10.281 1.305 1 96.12 104 ASN B O 1
ATOM 2075 N N . ILE B 1 105 ? 9.555 -11.922 0.995 1 96.31 105 ILE B N 1
ATOM 2076 C CA . ILE B 1 105 ? 8.57 -12.883 0.507 1 96.31 105 ILE B CA 1
ATOM 2077 C C . ILE B 1 105 ? 8.75 -14.219 1.23 1 96.31 105 ILE B C 1
ATOM 2079 O O . ILE B 1 105 ? 9.883 -14.656 1.458 1 96.31 105 ILE B O 1
ATOM 2083 N N . SER B 1 106 ? 7.621 -14.797 1.639 1 95.12 106 SER B N 1
ATOM 2084 C CA . SER B 1 106 ? 7.613 -16.109 2.277 1 95.12 106 SER B CA 1
ATOM 2085 C C . SER B 1 106 ? 6.691 -17.078 1.54 1 95.12 106 SER B C 1
ATOM 2087 O O . SER B 1 106 ? 5.605 -16.688 1.1 1 95.12 106 SER B O 1
ATOM 2089 N N . PHE B 1 107 ? 7.133 -18.266 1.497 1 90.56 107 PHE B N 1
ATOM 2090 C CA . PHE B 1 107 ? 6.332 -19.297 0.864 1 90.56 107 PHE B CA 1
ATOM 2091 C C . PHE B 1 107 ? 5.461 -20.016 1.892 1 90.56 107 PHE B C 1
ATOM 2093 O O . PHE B 1 107 ? 5.957 -20.469 2.928 1 90.56 107 PHE B O 1
ATOM 2100 N N . LEU B 1 108 ? 4.273 -20 1.781 1 85.44 108 LEU B N 1
ATOM 2101 C CA . LEU B 1 108 ? 3.389 -20.531 2.805 1 85.44 108 LEU B CA 1
ATOM 2102 C C . LEU B 1 108 ? 2.898 -21.922 2.42 1 85.44 108 LEU B C 1
ATOM 2104 O O . LEU B 1 108 ? 2.34 -22.641 3.252 1 85.44 108 LEU B O 1
ATOM 2108 N N . GLU B 1 109 ? 2.848 -22.516 1.233 1 67.31 109 GLU B N 1
ATOM 2109 C CA . GLU B 1 109 ? 2.482 -23.891 0.907 1 67.31 109 GLU B CA 1
ATOM 2110 C C . GLU B 1 109 ? 3.711 -24.703 0.526 1 67.31 109 GLU B C 1
ATOM 2112 O O . GLU B 1 109 ? 4.539 -24.266 -0.274 1 67.31 109 GLU B O 1
ATOM 2117 N N . SER B 1 110 ? 4.418 -25.453 1.179 1 54 110 SER B N 1
ATOM 2118 C CA . SER B 1 110 ? 5.41 -26.266 0.487 1 54 110 SER B CA 1
ATOM 2119 C C . SER B 1 110 ? 4.754 -27.219 -0.508 1 54 110 SER B C 1
ATOM 2121 O O . SER B 1 110 ? 3.561 -27.516 -0.397 1 54 110 SER B O 1
ATOM 2123 N N . ARG B 1 111 ? 5.43 -27.688 -1.728 1 51.44 111 ARG B N 1
ATOM 2124 C CA . ARG B 1 111 ? 5.113 -28.547 -2.865 1 51.44 111 ARG B CA 1
ATOM 2125 C C . ARG B 1 111 ? 4.367 -29.797 -2.414 1 51.44 111 ARG B C 1
ATOM 2127 O O . ARG B 1 111 ? 3.41 -30.234 -3.064 1 51.44 111 ARG B O 1
ATOM 2134 N N . ALA B 1 112 ? 4.805 -30.422 -1.348 1 52.62 112 ALA B N 1
ATOM 2135 C CA . ALA B 1 112 ? 4.402 -31.734 -0.845 1 52.62 112 ALA B CA 1
ATOM 2136 C C . ALA B 1 112 ? 3.023 -31.672 -0.191 1 52.62 112 ALA B C 1
ATOM 2138 O O . ALA B 1 112 ? 2.182 -32.562 -0.414 1 52.62 112 ALA B O 1
ATOM 2139 N N . THR B 1 113 ? 2.66 -30.688 0.449 1 55.75 113 THR B N 1
ATOM 2140 C CA . THR B 1 113 ? 1.389 -30.531 1.148 1 55.75 113 THR B CA 1
ATOM 2141 C C . THR B 1 113 ? 0.278 -30.141 0.175 1 55.75 113 THR B C 1
ATOM 2143 O O . THR B 1 113 ? -0.845 -30.641 0.278 1 55.75 113 THR B O 1
ATOM 2146 N N . THR B 1 114 ? 0.554 -29.156 -0.846 1 52.69 114 THR B N 1
ATOM 2147 C CA . THR B 1 114 ? -0.327 -28.938 -1.986 1 52.69 114 THR B CA 1
ATOM 2148 C C . THR B 1 114 ? -0.499 -30.203 -2.801 1 52.69 114 THR B C 1
ATOM 2150 O O . THR B 1 114 ? -1.612 -30.547 -3.209 1 52.69 114 THR B O 1
ATOM 2153 N N . GLN B 1 115 ? 0.566 -30.922 -3.016 1 54.12 115 GLN B N 1
ATOM 2154 C CA . GLN B 1 115 ? 0.535 -32.25 -3.652 1 54.12 115 GLN B CA 1
ATOM 2155 C C . GLN B 1 115 ? -0.245 -33.25 -2.809 1 54.12 115 GLN B C 1
ATOM 2157 O O . GLN B 1 115 ? -1.004 -34.062 -3.342 1 54.12 115 GLN B O 1
ATOM 2162 N N . ALA B 1 116 ? -0.084 -33.344 -1.558 1 57.5 116 ALA B N 1
ATOM 2163 C CA . ALA B 1 116 ? -0.797 -34.25 -0.662 1 57.5 116 ALA B CA 1
ATOM 2164 C C . ALA B 1 116 ? -2.289 -33.938 -0.626 1 57.5 116 ALA B C 1
ATOM 2166 O O . ALA B 1 116 ? -3.127 -34.844 -0.603 1 57.5 116 ALA B O 1
ATOM 2167 N N . ARG B 1 117 ? -2.662 -32.688 -0.76 1 56.38 117 ARG B N 1
ATOM 2168 C CA . ARG B 1 117 ? -4.066 -32.312 -0.853 1 56.38 117 ARG B CA 1
ATOM 2169 C C . ARG B 1 117 ? -4.66 -32.719 -2.195 1 56.38 117 ARG B C 1
ATOM 2171 O O . ARG B 1 117 ? -5.785 -33.219 -2.254 1 56.38 117 ARG B O 1
ATOM 2178 N N . LEU B 1 118 ? -3.881 -32.469 -3.213 1 53.69 118 LEU B N 1
ATOM 2179 C CA . LEU B 1 118 ? -4.266 -32.938 -4.535 1 53.69 118 LEU B CA 1
ATOM 2180 C C . LEU B 1 118 ? -4.316 -34.469 -4.57 1 53.69 118 LEU B C 1
ATOM 2182 O O . LEU B 1 118 ? -5.23 -35.062 -5.156 1 53.69 118 LEU B O 1
ATOM 2186 N N . ALA B 1 119 ? -3.342 -35.156 -4 1 57.47 119 ALA B N 1
ATOM 2187 C CA . ALA B 1 119 ? -3.332 -36.625 -3.896 1 57.47 119 ALA B CA 1
ATOM 2188 C C . ALA B 1 119 ? -4.473 -37.125 -3.012 1 57.47 119 ALA B C 1
ATOM 2190 O O . ALA B 1 119 ? -5.102 -38.125 -3.307 1 57.47 119 ALA B O 1
ATOM 2191 N N . ALA B 1 120 ? -4.828 -36.406 -2.02 1 59.81 120 ALA B N 1
ATOM 2192 C CA . ALA B 1 120 ? -5.91 -36.75 -1.105 1 59.81 120 ALA B CA 1
ATOM 2193 C C . ALA B 1 120 ? -7.273 -36.531 -1.758 1 59.81 120 ALA B C 1
ATOM 2195 O O . ALA B 1 120 ? -8.219 -37.281 -1.497 1 59.81 120 ALA B O 1
ATOM 2196 N N . ARG B 1 121 ? -7.379 -35.5 -2.584 1 55.16 121 ARG B N 1
ATOM 2197 C CA . ARG B 1 121 ? -8.586 -35.312 -3.381 1 55.16 121 ARG B CA 1
ATOM 2198 C C . ARG B 1 121 ? -8.75 -36.438 -4.402 1 55.16 121 ARG B C 1
ATOM 2200 O O . ARG B 1 121 ? -9.867 -36.875 -4.664 1 55.16 121 ARG B O 1
ATOM 2207 N N . ASP B 1 122 ? -7.609 -36.875 -4.945 1 58.66 122 ASP B N 1
ATOM 2208 C CA . ASP B 1 122 ? -7.629 -38 -5.887 1 58.66 122 ASP B CA 1
ATOM 2209 C C . ASP B 1 122 ? -7.969 -39.312 -5.18 1 58.66 122 ASP B C 1
ATOM 2211 O O . ASP B 1 122 ? -8.695 -40.125 -5.723 1 58.66 122 ASP B O 1
ATOM 2215 N N . THR B 1 123 ? -7.492 -39.531 -3.971 1 57.94 123 THR B N 1
ATOM 2216 C CA . THR B 1 123 ? -7.777 -40.75 -3.215 1 57.94 123 THR B CA 1
ATOM 2217 C C . THR B 1 123 ? -9.227 -40.75 -2.732 1 57.94 123 THR B C 1
ATOM 2219 O O . THR B 1 123 ? -9.859 -41.812 -2.658 1 57.94 123 THR B O 1
ATOM 2222 N N . LYS B 1 124 ? -9.742 -39.5 -2.436 1 57.81 124 LYS B N 1
ATOM 2223 C CA . LYS B 1 124 ? -11.148 -39.438 -2.049 1 57.81 124 LYS B CA 1
ATOM 2224 C C . LYS B 1 124 ? -12.062 -39.688 -3.248 1 57.81 124 LYS B C 1
ATOM 2226 O O . LYS B 1 124 ? -13.102 -40.344 -3.121 1 57.81 124 LYS B O 1
ATOM 2231 N N . THR B 1 125 ? -11.688 -39.25 -4.395 1 55.16 125 THR B N 1
ATOM 2232 C CA . THR B 1 125 ? -12.445 -39.531 -5.609 1 55.16 125 THR B CA 1
ATOM 2233 C C . THR B 1 125 ? -12.336 -41 -5.98 1 55.16 125 THR B C 1
ATOM 2235 O O . THR B 1 125 ? -13.328 -41.625 -6.375 1 55.16 125 THR B O 1
ATOM 2238 N N . GLU B 1 126 ? -11.117 -41.656 -5.727 1 54.59 126 GLU B N 1
ATOM 2239 C CA . GLU B 1 126 ? -10.945 -43.094 -5.988 1 54.59 126 GLU B CA 1
ATOM 2240 C C . GLU B 1 126 ? -11.695 -43.938 -4.961 1 54.59 126 GLU B C 1
ATOM 2242 O O . GLU B 1 126 ? -12.281 -44.969 -5.305 1 54.59 126 GLU B O 1
ATOM 2247 N N . ALA B 1 127 ? -11.805 -43.469 -3.715 1 57.88 127 ALA B N 1
ATOM 2248 C CA . ALA B 1 127 ? -12.547 -44.188 -2.67 1 57.88 127 ALA B CA 1
ATOM 2249 C C . ALA B 1 127 ? -14.055 -44.062 -2.898 1 57.88 127 ALA B C 1
ATOM 2251 O O . ALA B 1 127 ? -14.797 -45 -2.654 1 57.88 127 ALA B O 1
ATOM 2252 N N . GLN B 1 128 ? -14.539 -42.938 -3.357 1 53.91 128 GLN B N 1
ATOM 2253 C CA . GLN B 1 128 ? -15.945 -42.781 -3.713 1 53.91 128 GLN B CA 1
ATOM 2254 C C . GLN B 1 128 ? -16.312 -43.625 -4.926 1 53.91 128 GLN B C 1
ATOM 2256 O O . GLN B 1 128 ? -17.391 -44.219 -4.98 1 53.91 128 GLN B O 1
ATOM 2261 N N . ASN B 1 129 ? -15.391 -43.844 -5.84 1 56.59 129 ASN B N 1
ATOM 2262 C CA . ASN B 1 129 ? -15.641 -44.656 -7.012 1 56.59 129 ASN B CA 1
ATOM 2263 C C . ASN B 1 129 ? -15.578 -46.156 -6.664 1 56.59 129 ASN B C 1
ATOM 2265 O O . ASN B 1 129 ? -16.312 -46.969 -7.23 1 56.59 129 ASN B O 1
ATOM 2269 N N . GLN B 1 130 ? -14.703 -46.469 -5.676 1 54.72 130 GLN B N 1
ATOM 2270 C CA . GLN B 1 130 ? -14.641 -47.844 -5.203 1 54.72 130 GLN B CA 1
ATOM 2271 C C . GLN B 1 130 ? -15.883 -48.219 -4.398 1 54.72 130 GLN B C 1
ATOM 2273 O O . GLN B 1 130 ? -16.344 -49.375 -4.449 1 54.72 130 GLN B O 1
ATOM 2278 N N . ASN B 1 131 ? -16.438 -47.281 -3.701 1 57.75 131 ASN B N 1
ATOM 2279 C CA . ASN B 1 131 ? -17.688 -47.562 -2.98 1 57.75 131 ASN B CA 1
ATOM 2280 C C . ASN B 1 131 ? -18.859 -47.688 -3.934 1 57.75 131 ASN B C 1
ATOM 2282 O O . ASN B 1 131 ? -19.797 -48.438 -3.662 1 57.75 131 ASN B O 1
ATOM 2286 N N . LEU B 1 132 ? -18.844 -47.031 -5.031 1 54.41 132 LEU B N 1
ATOM 2287 C CA . LEU B 1 132 ? -19.906 -47.156 -6.031 1 54.41 132 LEU B CA 1
ATOM 2288 C C . LEU B 1 132 ? -19.797 -48.5 -6.766 1 54.41 132 LEU B C 1
ATOM 2290 O O . LEU B 1 132 ? -20.812 -49.062 -7.188 1 54.41 132 LEU B O 1
ATOM 2294 N N . GLN B 1 133 ? -18.547 -49.062 -6.938 1 50.62 133 GLN B N 1
ATOM 2295 C CA . GLN B 1 133 ? -18.391 -50.344 -7.621 1 50.62 133 GLN B CA 1
ATOM 2296 C C . GLN B 1 133 ? -18.734 -51.5 -6.699 1 50.62 133 GLN B C 1
ATOM 2298 O O . GLN B 1 133 ? -19 -52.625 -7.164 1 50.62 133 GLN B O 1
ATOM 2303 N N . ALA B 1 134 ? -18.578 -51.312 -5.453 1 51.47 134 ALA B N 1
ATOM 2304 C CA . ALA B 1 134 ? -18.906 -52.406 -4.531 1 51.47 134 ALA B CA 1
ATOM 2305 C C . ALA B 1 134 ? -20.422 -52.562 -4.402 1 51.47 134 ALA B C 1
ATOM 2307 O O . ALA B 1 134 ? -20.891 -53.531 -3.797 1 51.47 134 ALA B O 1
ATOM 2308 N N . GLN B 1 135 ? -21.125 -51.5 -4.836 1 46.78 135 GLN B N 1
ATOM 2309 C CA . GLN B 1 135 ? -22.562 -51.719 -4.801 1 46.78 135 GLN B CA 1
ATOM 2310 C C . GLN B 1 135 ? -23.062 -52.344 -6.09 1 46.78 135 GLN B C 1
ATOM 2312 O O . GLN B 1 135 ? -23.469 -51.656 -7.02 1 46.78 135 GLN B O 1
ATOM 2317 N N . ALA B 1 136 ? -22.391 -53.438 -6.547 1 46.88 136 ALA B N 1
ATOM 2318 C CA . ALA B 1 136 ? -23.031 -54.281 -7.562 1 46.88 136 ALA B CA 1
ATOM 2319 C C . ALA B 1 136 ? -24.422 -54.688 -7.113 1 46.88 136 ALA B C 1
ATOM 2321 O O . ALA B 1 136 ? -24.609 -55.156 -5.98 1 46.88 136 ALA B O 1
ATOM 2322 N N . PRO B 1 137 ? -25.469 -54.219 -7.703 1 43.34 137 PRO B N 1
ATOM 2323 C CA . PRO B 1 137 ? -26.812 -54.625 -7.289 1 43.34 137 PRO B CA 1
ATOM 2324 C C . PRO B 1 137 ? -26.938 -56.125 -7.023 1 43.34 137 PRO B C 1
ATOM 2326 O O . PRO B 1 137 ? -26.422 -56.938 -7.797 1 43.34 137 PRO B O 1
ATOM 2329 N N . ALA B 1 138 ? -27.078 -56.594 -5.898 1 46.66 138 ALA B N 1
ATOM 2330 C CA . ALA B 1 138 ? -27.359 -58 -5.57 1 46.66 138 ALA B CA 1
ATOM 2331 C C . ALA B 1 138 ? -28.406 -58.562 -6.52 1 46.66 138 ALA B C 1
ATOM 2333 O O . ALA B 1 138 ? -29.344 -57.875 -6.926 1 46.66 138 ALA B O 1
ATOM 2334 N N . PRO B 1 139 ? -28.109 -59.562 -7.359 1 44.72 139 PRO B N 1
ATOM 2335 C CA . PRO B 1 139 ? -29.156 -60.125 -8.227 1 44.72 139 PRO B CA 1
ATOM 2336 C C . PRO B 1 139 ? -30.5 -60.312 -7.496 1 44.72 139 PRO B C 1
ATOM 2338 O O . PRO B 1 139 ? -30.516 -60.688 -6.328 1 44.72 139 PRO B O 1
ATOM 2341 N N . VAL B 1 140 ? -31.484 -59.594 -7.688 1 44.34 140 VAL B N 1
ATOM 2342 C CA . VAL B 1 140 ? -32.844 -59.688 -7.133 1 44.34 140 VAL B CA 1
ATOM 2343 C C .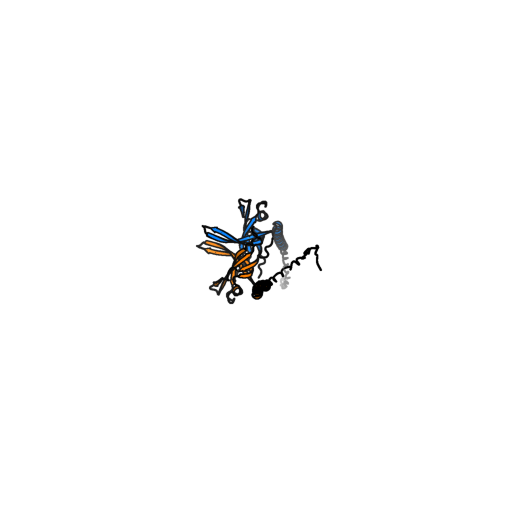 VAL B 1 140 ? -33.281 -61.156 -7.109 1 44.34 140 VAL B C 1
ATOM 2345 O O . VAL B 1 140 ? -33.25 -61.844 -8.141 1 44.34 140 VAL B O 1
ATOM 2348 N N . ALA B 1 141 ? -33.031 -61.969 -6.082 1 41.28 141 ALA B N 1
ATOM 2349 C CA . ALA B 1 141 ? -33.531 -63.312 -5.891 1 41.28 141 ALA B CA 1
ATOM 2350 C C . ALA B 1 141 ? -35 -63.438 -6.289 1 41.28 141 ALA B C 1
ATOM 2352 O O . ALA B 1 141 ? -35.844 -62.625 -5.875 1 41.28 141 ALA B O 1
ATOM 2353 N N . ALA B 1 142 ? -35.406 -64.062 -7.457 1 41.34 142 ALA B N 1
ATOM 2354 C CA . ALA B 1 142 ? -36.75 -64.375 -7.961 1 41.34 142 ALA B CA 1
ATOM 2355 C C . ALA B 1 142 ? -37.656 -64.812 -6.84 1 41.34 142 ALA B C 1
ATOM 2357 O O . ALA B 1 142 ? -37.25 -65.688 -6.016 1 41.34 142 ALA B O 1
ATOM 2358 N N . ALA B 1 143 ? -38.625 -64.062 -6.305 1 39.94 143 ALA B N 1
ATOM 2359 C CA . ALA B 1 143 ? -39.625 -64.312 -5.297 1 39.94 143 ALA B CA 1
ATOM 2360 C C . ALA B 1 143 ? -40.312 -65.625 -5.535 1 39.94 143 ALA B C 1
ATOM 2362 O O . ALA B 1 143 ? -40.719 -65.938 -6.66 1 39.94 143 ALA B O 1
ATOM 2363 N N . ALA B 1 144 ? -40.031 -66.688 -4.781 1 39.56 144 ALA B N 1
ATOM 2364 C CA . ALA B 1 144 ? -40.625 -68.062 -4.844 1 39.56 144 ALA B CA 1
ATOM 2365 C C . ALA B 1 144 ? -42.156 -67.938 -4.84 1 39.56 144 ALA B C 1
ATOM 2367 O O . ALA B 1 144 ? -42.719 -67.125 -4.09 1 39.56 144 ALA B O 1
ATOM 2368 N N . PRO B 1 145 ? -42.969 -68.25 -5.906 1 40 145 PRO B N 1
ATOM 2369 C CA . PRO B 1 145 ? -44.406 -68.188 -6 1 40 145 PRO B CA 1
ATOM 2370 C C . PRO B 1 145 ? -45.125 -68.812 -4.809 1 40 145 PRO B C 1
ATOM 2372 O O . PRO B 1 145 ? -44.625 -69.75 -4.234 1 40 145 PRO B O 1
ATOM 2375 N N . VAL B 1 146 ? -45.781 -68.125 -3.939 1 40.88 146 VAL B N 1
ATOM 2376 C CA . VAL B 1 146 ? -46.594 -68.562 -2.805 1 40.88 146 VAL B CA 1
ATOM 2377 C C . VAL B 1 146 ? -47.562 -69.625 -3.246 1 40.88 146 VAL B C 1
ATOM 2379 O O . VAL B 1 146 ? -48.312 -69.438 -4.215 1 40.88 146 VAL B O 1
ATOM 2382 N N . ALA B 1 147 ? -47.219 -70.938 -3.164 1 34.56 147 ALA B N 1
ATOM 2383 C CA . ALA B 1 147 ? -48.062 -72.062 -3.455 1 34.56 147 ALA B CA 1
ATOM 2384 C C . ALA B 1 147 ? -49.375 -72 -2.676 1 34.56 147 ALA B C 1
ATOM 2386 O O . ALA B 1 147 ? -49.375 -71.938 -1.442 1 34.56 147 ALA B O 1
ATOM 2387 N N . VAL B 1 148 ? -50.5 -71.25 -3.162 1 33.25 148 VAL B N 1
ATOM 2388 C CA . VAL B 1 148 ? -51.875 -71.188 -2.668 1 33.25 148 VAL B CA 1
ATOM 2389 C C . VAL B 1 148 ? -52.438 -72.625 -2.471 1 33.25 148 VAL B C 1
ATOM 2391 O O . VAL B 1 148 ? -52.375 -73.438 -3.391 1 33.25 148 VAL B O 1
ATOM 2394 N N . ALA B 1 149 ? -52.25 -73.312 -1.33 1 33.84 149 ALA B N 1
ATOM 2395 C CA . ALA B 1 149 ? -52.844 -74.562 -0.888 1 33.84 149 ALA B CA 1
ATOM 2396 C C . ALA B 1 149 ? -54.375 -74.562 -1.056 1 33.84 149 ALA B C 1
ATOM 2398 O O . ALA B 1 149 ? -55.062 -73.75 -0.4 1 33.84 149 ALA B O 1
ATOM 2399 N N . HIS B 1 150 ? -54.938 -74.688 -2.334 1 29.09 150 HIS B N 1
ATOM 2400 C CA . HIS B 1 150 ? -56.344 -74.875 -2.623 1 29.09 150 HIS B CA 1
ATOM 2401 C C . HIS B 1 150 ? -56.969 -76 -1.806 1 29.09 150 HIS B C 1
ATOM 2403 O O . HIS B 1 150 ? -56.5 -77.125 -1.843 1 29.09 150 HIS B O 1
ATOM 2409 N N . ALA B 1 151 ? -57.594 -75.75 -0.618 1 32.06 151 ALA B N 1
ATOM 2410 C CA . ALA B 1 151 ? -58.438 -76.5 0.278 1 32.06 151 ALA B CA 1
ATOM 2411 C C . ALA B 1 151 ? -59.594 -77.188 -0.488 1 32.06 151 ALA B C 1
ATOM 2413 O O . ALA B 1 151 ? -60.469 -76.438 -0.991 1 32.06 151 ALA B O 1
ATOM 2414 N N . SER B 1 152 ? -59.312 -78.25 -1.287 1 28.56 152 SER B N 1
ATOM 2415 C CA . SER B 1 152 ? -60.312 -79 -2.029 1 28.56 152 SER B CA 1
ATOM 2416 C C . SER B 1 152 ? -61.406 -79.562 -1.1 1 28.56 152 SER B C 1
ATOM 2418 O O . SER B 1 152 ? -61.188 -80.5 -0.331 1 28.56 152 SER B O 1
ATOM 2420 N N . ALA B 1 153 ? -62.312 -78.812 -0.598 1 31.88 153 ALA B N 1
ATOM 2421 C CA . ALA B 1 153 ? -63.469 -79.188 0.21 1 31.88 153 ALA B CA 1
ATOM 2422 C C . ALA B 1 153 ? -64.375 -80.125 -0.558 1 31.88 153 ALA B C 1
ATOM 2424 O O . ALA B 1 153 ? -65.562 -80.312 -0.162 1 31.88 153 ALA B O 1
ATOM 2425 N N . VAL B 1 154 ? -64 -80.938 -1.63 1 28.89 154 VAL B N 1
ATOM 2426 C CA . VAL B 1 154 ? -65.125 -81.438 -2.396 1 28.89 154 VAL B CA 1
ATOM 2427 C C . VAL B 1 154 ? -66 -82.312 -1.493 1 28.89 154 VAL B C 1
ATOM 2429 O O . VAL B 1 154 ? -65.5 -83.062 -0.669 1 28.89 154 VAL B O 1
ATOM 2432 N N . GLN B 1 155 ? -67.312 -82.125 -1.47 1 29.25 155 GLN B N 1
ATOM 2433 C CA . GLN B 1 155 ? -68.625 -82.438 -0.947 1 29.25 155 GLN B CA 1
ATOM 2434 C C . GLN B 1 155 ? -69.062 -83.875 -1.34 1 29.25 155 GLN B C 1
ATOM 2436 O O . GLN B 1 155 ? -70.25 -84.25 -1.282 1 29.25 155 GLN B O 1
ATOM 2441 N N . ASP B 1 156 ? -68.062 -84.875 -1.616 1 29.81 156 ASP B N 1
ATOM 2442 C CA . ASP B 1 156 ? -68.75 -86 -2.312 1 29.81 156 ASP B CA 1
ATOM 2443 C C . ASP B 1 156 ? -70 -86.438 -1.544 1 29.81 156 ASP B C 1
ATOM 2445 O O . ASP B 1 156 ? -69.938 -86.562 -0.316 1 29.81 156 ASP B O 1
ATOM 2449 N N . GLU B 1 157 ? -71.062 -86.75 -2.221 1 31.28 157 GLU B N 1
ATOM 2450 C CA . GLU B 1 157 ? -72.438 -87 -2.324 1 31.28 157 GLU B CA 1
ATOM 2451 C C . GLU B 1 157 ? -72.812 -88.375 -1.774 1 31.28 157 GLU B C 1
ATOM 2453 O O . GLU B 1 157 ? -72.188 -89.375 -2.086 1 31.28 157 GLU B O 1
ATOM 2458 N N . GLN B 1 158 ? -73.812 -88.562 -0.906 1 31.06 158 GLN B N 1
ATOM 2459 C CA . GLN B 1 158 ? -74.562 -89.438 -0.04 1 31.06 158 GLN B CA 1
ATOM 2460 C C . GLN B 1 158 ? -75.125 -90.688 -0.818 1 31.06 158 GLN B C 1
ATOM 2462 O O . GLN B 1 158 ? -75.062 -91.812 -0.323 1 31.06 158 GLN B O 1
ATOM 2467 N N . LEU B 1 159 ? -75.938 -90.688 -1.918 1 31.34 159 LEU B N 1
ATOM 2468 C CA . LEU B 1 159 ? -77.25 -91.188 -1.61 1 31.34 159 LEU B CA 1
ATOM 2469 C C . LEU B 1 159 ? -77.312 -92.688 -1.612 1 31.34 159 LEU B C 1
ATOM 2471 O O . LEU B 1 159 ? -77.75 -93.312 -0.655 1 31.34 159 LEU B O 1
ATOM 2475 N N . PRO B 1 160 ? -78.188 -93.375 -2.529 1 36.41 160 PRO B N 1
ATOM 2476 C CA . PRO B 1 160 ? -79.25 -94.312 -2.283 1 36.41 160 PRO B CA 1
ATOM 2477 C C . PRO B 1 160 ? -78.812 -95.75 -2.623 1 36.41 160 PRO B C 1
ATOM 2479 O O . PRO B 1 160 ? -79.5 -96.688 -2.225 1 36.41 160 PRO B O 1
ATOM 2482 N N . TRP B 1 161 ? -77.875 -96.188 -3.504 1 29.62 161 TRP B N 1
ATOM 2483 C CA . TRP B 1 161 ? -78.25 -97.438 -4.191 1 29.62 161 TRP B CA 1
ATOM 2484 C C . TRP B 1 161 ? -78.75 -98.438 -3.203 1 29.62 161 TRP B C 1
ATOM 2486 O O . TRP B 1 161 ? -78.438 -98.438 -2.016 1 29.62 161 TRP B O 1
ATOM 2496 N N . PRO B 1 162 ? -79.062 -99.75 -3.904 1 32.16 162 PRO B N 1
ATOM 2497 C CA . PRO B 1 162 ? -79.812 -100.75 -4.645 1 32.16 162 PRO B CA 1
ATOM 2498 C C . PRO B 1 162 ? -79.75 -102.125 -3.984 1 32.16 162 PRO B C 1
ATOM 2500 O O . PRO B 1 162 ? -80.438 -102.375 -2.982 1 32.16 162 PRO B O 1
ATOM 2503 N N . THR B 1 163 ? -79 -103.25 -4.801 1 29.5 163 THR B N 1
ATOM 2504 C CA . THR B 1 163 ? -79.125 -104.438 -5.695 1 29.5 163 THR B CA 1
ATOM 2505 C C . THR B 1 163 ? -78.625 -105.688 -5.012 1 29.5 163 THR B C 1
ATOM 2507 O O . THR B 1 163 ? -79.188 -106.75 -5.223 1 29.5 163 THR B O 1
ATOM 2510 N N . ALA B 1 164 ? -77.5 -106.812 -5.262 1 30.62 164 ALA B N 1
ATOM 2511 C CA . ALA B 1 1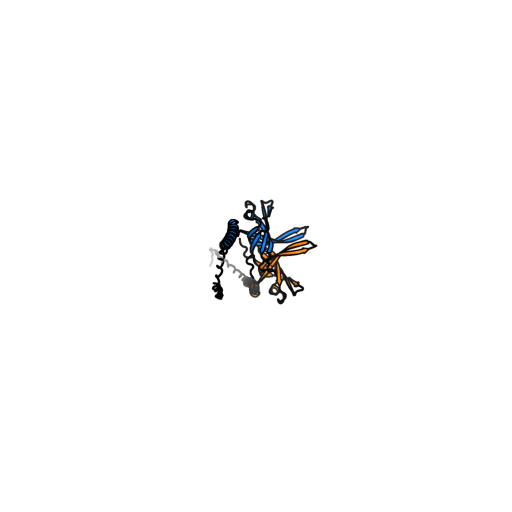64 ? -77.75 -108.188 -4.914 1 30.62 164 ALA B CA 1
ATOM 2512 C C . ALA B 1 164 ? -77.75 -108.375 -3.402 1 30.62 164 ALA B C 1
ATOM 2514 O O . ALA B 1 164 ? -77 -107.75 -2.688 1 30.62 164 ALA B O 1
#

Nearest PDB structures (foldseek):
  5yyu-assembly1_B  TM=8.088E-01  e=7.235E-09  Staphylococcus aureus subsp. aureus ED98
  3vdy-assembly1_A-2  TM=8.373E-01  e=6.182E-08  Bacillus subtilis
  7d8j-assembly1_B-2  TM=8.027E-01  e=1.538E-07  Staphylococcus aureus subsp. aureus ED98
  6rup-assembly1_A-2  TM=7.510E-01  e=1.635E-05  Homo sapiens
  3ulp-assembly1_B  TM=7.429E-01  e=5.921E-05  Plasmodium falciparum